Protein AF-A0A8T7FUE3-F1 (afdb_monomer_lite)

Secondary structure (DSSP, 8-state):
-------------------------HHHH--SPTT-BTTB-TTTS-HHHHHHHHHHSTTT-GGGEEEETTTT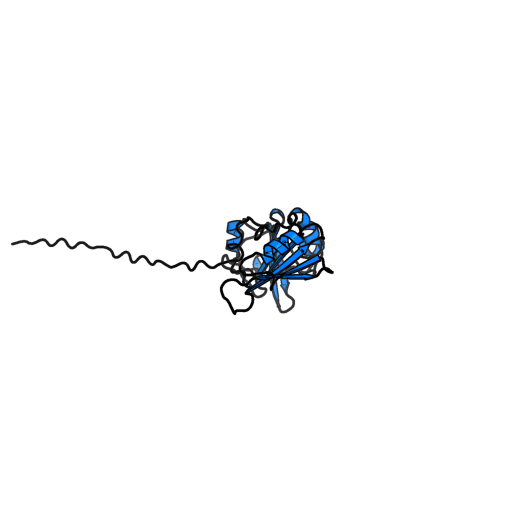EEEEEE--S-TTS--SEEEEEEE-SSSEEEEEEEE----BHHHHHHHH-S-SEEEEEE-TTSSEEEEEEEGGGTEEEEE-TT-SEE-TTPBEEEEEEE-GGGHHHHHHTTGGGTTS--HHHHHHTEEE---SEEHHHHSPPPP-

Foldseek 3Di:
DDDDDDDPPDPPPVPPPPPPPPPDFQVNLAPDAPPDGQNAAAPPAAPVRVLVSQCPRPQWHNVFWDDDVVQQKIKGAGDDDDPPDDGQWIKMWHDPNGGTFKIKIFGQRVDFPLNCCVRPNAAQKKFWAADDVGAIWIKGHHLQRQKMWIADRNDFWHDRRGGTGMIMGGDSVCSQVCLQCCVRPVSPDGNVQRVVRMDGDPDTTGCCVRRNHDDD

pLDDT: mean 86.34, std 14.49, range [41.06, 98.5]

Sequence (216 aa):
MNKYILFLLIPLASACLTTATTRVSVLTISECELPCWNDITPGVTPPEEAKQILENTEGIGAANVESFYQLVEIHFSLFLEMPGLNPKIRGDIFSDGTKVTELWLVGNLNVTFDDIIQRIGEPEFVISMPFIGGGNTFVSVYPSKGVSFRISPELKIIAADTEISTLTLFAPTDYDRHLEGGTFTLGKLDASGTQKIMYPWEGYGNIEELYPPRLP

Structure (mmCIF, N/CA/C/O backbone):
data_AF-A0A8T7FUE3-F1
#
_entry.id   AF-A0A8T7FUE3-F1
#
loop_
_atom_site.group_PDB
_atom_site.id
_atom_site.type_symbol
_atom_site.label_atom_id
_atom_site.label_alt_id
_atom_site.label_comp_id
_atom_site.label_asym_id
_atom_site.label_entity_id
_atom_site.label_seq_id
_atom_site.pdbx_PDB_ins_code
_atom_site.Cartn_x
_atom_site.Cartn_y
_atom_site.Cartn_z
_atom_site.occupancy
_atom_site.B_iso_or_equiv
_atom_site.auth_seq_id
_atom_site.auth_comp_id
_atom_site.auth_asym_id
_atom_site.auth_atom_id
_atom_site.pdbx_PDB_model_num
ATOM 1 N N . MET A 1 1 ? 37.355 -68.911 22.701 1.00 47.09 1 MET A N 1
ATOM 2 C CA . MET A 1 1 ? 37.710 -67.693 21.941 1.00 47.09 1 MET A CA 1
ATOM 3 C C . MET A 1 1 ? 36.574 -67.366 20.989 1.00 47.09 1 MET A C 1
ATOM 5 O O . MET A 1 1 ? 36.275 -68.204 20.156 1.00 47.09 1 MET A O 1
ATOM 9 N N . ASN A 1 2 ? 35.920 -66.220 21.202 1.00 41.06 2 ASN A N 1
ATOM 10 C CA . ASN A 1 2 ? 35.413 -65.254 20.207 1.00 41.06 2 ASN A CA 1
ATOM 11 C C . ASN A 1 2 ? 34.179 -64.528 20.751 1.00 41.06 2 ASN A C 1
ATOM 13 O O . ASN A 1 2 ? 33.053 -65.006 20.673 1.00 41.06 2 ASN A O 1
ATOM 17 N N . LYS A 1 3 ? 34.448 -63.360 21.343 1.00 52.59 3 LYS A N 1
ATOM 18 C CA . LYS A 1 3 ? 33.471 -62.340 21.722 1.00 52.59 3 LYS A CA 1
ATOM 19 C C . LYS A 1 3 ? 33.282 -61.432 20.504 1.00 52.59 3 LYS A C 1
ATOM 21 O O . LYS A 1 3 ? 34.203 -60.690 20.179 1.00 52.59 3 LYS A O 1
ATOM 26 N N . TYR A 1 4 ? 32.130 -61.478 19.842 1.00 57.88 4 TYR A N 1
ATOM 27 C CA . TYR A 1 4 ? 31.763 -60.457 18.859 1.00 57.88 4 TYR A CA 1
ATOM 28 C C . TYR A 1 4 ? 30.925 -59.392 19.567 1.00 57.88 4 TYR A C 1
ATOM 30 O O . TYR A 1 4 ? 29.765 -59.608 19.902 1.00 57.88 4 TYR A O 1
ATOM 38 N N . ILE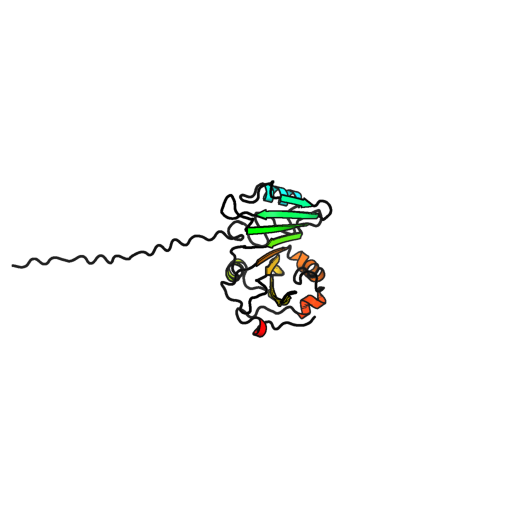 A 1 5 ? 31.574 -58.266 19.867 1.00 63.50 5 ILE A N 1
ATOM 39 C CA . ILE A 1 5 ? 30.951 -57.043 20.377 1.00 63.50 5 ILE A CA 1
ATOM 40 C C . ILE A 1 5 ? 30.295 -56.355 19.177 1.00 63.50 5 ILE A C 1
ATOM 42 O O . ILE A 1 5 ? 30.982 -55.862 18.285 1.00 63.50 5 ILE A O 1
ATOM 46 N N . LEU A 1 6 ? 28.964 -56.371 19.142 1.00 64.12 6 LEU A N 1
ATOM 47 C CA . LEU A 1 6 ? 28.155 -55.661 18.160 1.00 64.12 6 LEU A CA 1
ATOM 48 C C . LEU A 1 6 ? 28.150 -54.168 18.540 1.00 64.12 6 LEU A C 1
ATOM 50 O O . LEU A 1 6 ? 27.449 -53.760 19.464 1.00 64.12 6 LEU A O 1
ATOM 54 N N . PHE A 1 7 ? 28.982 -53.360 17.880 1.00 57.16 7 PHE A N 1
ATOM 55 C CA . PHE A 1 7 ? 28.971 -51.903 18.028 1.00 57.16 7 PHE A CA 1
ATOM 56 C C . PHE A 1 7 ? 27.721 -51.334 17.338 1.00 57.16 7 PHE A C 1
ATOM 58 O O . PHE A 1 7 ? 27.643 -51.278 16.113 1.00 57.16 7 PHE A O 1
ATOM 65 N N . LEU A 1 8 ? 26.738 -50.925 18.141 1.00 60.31 8 LEU A N 1
ATOM 66 C CA . LEU A 1 8 ? 25.594 -50.119 17.715 1.00 60.31 8 LEU A CA 1
ATOM 67 C C . LEU A 1 8 ? 26.097 -48.715 17.337 1.00 60.31 8 LEU A C 1
ATOM 69 O O . LEU A 1 8 ? 26.325 -47.867 18.198 1.00 60.31 8 LEU A O 1
ATOM 73 N N . LEU A 1 9 ? 26.299 -48.480 16.041 1.00 59.81 9 LEU A N 1
ATOM 74 C CA . LEU A 1 9 ? 26.452 -47.142 15.471 1.00 59.81 9 LEU A CA 1
ATOM 75 C C . LEU A 1 9 ? 25.088 -46.449 15.534 1.00 59.81 9 LEU A C 1
ATOM 77 O O . LEU A 1 9 ? 24.256 -46.627 14.651 1.00 59.81 9 LEU A O 1
ATOM 81 N N . ILE A 1 10 ? 24.844 -45.695 16.605 1.00 65.81 10 ILE A N 1
ATOM 82 C CA . ILE A 1 10 ? 23.753 -44.721 16.658 1.00 65.81 10 ILE A CA 1
ATOM 83 C C . ILE A 1 10 ? 24.243 -43.511 15.853 1.00 65.81 10 ILE A C 1
ATOM 85 O O . ILE A 1 10 ? 25.166 -42.833 16.315 1.00 65.81 10 ILE A O 1
ATOM 89 N N . PRO A 1 11 ? 23.700 -43.222 14.655 1.00 64.62 11 PRO A N 1
ATOM 90 C CA . PRO A 1 11 ? 23.970 -41.948 14.022 1.00 64.62 11 PRO A CA 1
ATOM 91 C C . PRO A 1 11 ? 23.345 -40.882 14.922 1.00 64.62 11 PRO A C 1
ATOM 93 O O . PRO A 1 11 ? 22.124 -40.798 15.049 1.00 64.62 11 PRO A O 1
ATOM 96 N N . LEU A 1 12 ? 24.191 -40.087 15.580 1.00 61.47 12 LEU A N 1
ATOM 97 C CA . LEU A 1 12 ? 23.801 -38.791 16.119 1.00 61.47 12 LEU A CA 1
ATOM 98 C C . LEU A 1 12 ? 23.382 -37.934 14.922 1.00 61.47 12 LEU A C 1
ATOM 100 O O . LEU A 1 12 ? 24.180 -37.183 14.364 1.00 61.47 12 LEU A O 1
ATOM 104 N N . ALA A 1 13 ? 22.129 -38.091 14.494 1.00 60.69 13 ALA A N 1
ATOM 105 C CA . ALA A 1 13 ? 21.426 -37.086 13.729 1.00 60.69 13 ALA A CA 1
ATOM 106 C C . ALA A 1 13 ? 21.348 -35.868 14.648 1.00 60.69 13 ALA A C 1
ATOM 108 O O . ALA A 1 13 ? 20.443 -35.732 15.469 1.00 60.69 13 ALA A O 1
ATOM 109 N N . SER A 1 14 ? 22.392 -35.043 14.575 1.00 61.41 14 SER A N 1
ATOM 110 C CA . SER A 1 14 ? 22.421 -33.700 15.115 1.00 61.41 14 SER A CA 1
ATOM 111 C C . SER A 1 14 ? 21.306 -32.950 14.405 1.00 61.41 14 SER A C 1
ATOM 113 O O . SER A 1 14 ? 21.504 -32.388 13.331 1.00 61.41 14 SER A O 1
ATOM 115 N N . ALA A 1 15 ? 20.100 -33.035 14.962 1.00 59.84 15 ALA A N 1
ATOM 116 C CA . ALA A 1 15 ? 19.004 -32.172 14.602 1.00 59.84 15 ALA A CA 1
ATOM 117 C C . ALA A 1 15 ? 19.481 -30.758 14.926 1.00 59.84 15 ALA A C 1
ATOM 119 O O . ALA A 1 15 ? 19.430 -30.315 16.073 1.00 59.84 15 ALA A O 1
ATOM 120 N N . CYS A 1 16 ? 19.999 -30.063 13.914 1.00 60.94 16 CYS A N 1
ATOM 121 C CA . CYS A 1 16 ? 19.931 -28.618 13.880 1.00 60.94 16 CYS A CA 1
ATOM 122 C C . CYS A 1 16 ? 18.442 -28.283 13.952 1.00 60.94 16 CYS A C 1
ATOM 124 O O . CYS A 1 16 ? 17.779 -28.142 12.928 1.00 60.94 16 CYS A O 1
ATOM 126 N N . LEU A 1 17 ? 17.901 -28.185 15.167 1.00 56.94 17 LEU A N 1
ATOM 127 C CA . LEU A 1 17 ? 16.775 -27.307 15.401 1.00 56.94 17 LEU A CA 1
ATOM 128 C C . LEU A 1 17 ? 17.330 -25.907 15.169 1.00 56.94 17 LEU A C 1
ATOM 130 O O . LEU A 1 17 ? 17.782 -25.234 16.090 1.00 56.94 17 LEU A O 1
ATOM 134 N N . THR A 1 18 ? 17.353 -25.485 13.907 1.00 57.59 18 THR A N 1
ATOM 135 C CA . THR A 1 18 ? 17.231 -24.072 13.596 1.00 57.59 18 THR A CA 1
ATOM 136 C C . THR A 1 18 ? 15.920 -23.658 14.233 1.00 57.59 18 THR A C 1
ATOM 138 O O . THR A 1 18 ? 14.849 -23.903 13.683 1.00 57.59 18 THR A O 1
ATOM 141 N N . THR A 1 19 ? 15.998 -23.116 15.446 1.00 54.84 19 THR A N 1
ATOM 142 C CA . THR A 1 19 ? 14.955 -22.266 15.997 1.00 54.84 19 THR A CA 1
ATOM 143 C C . THR A 1 19 ? 14.786 -21.148 14.990 1.00 54.84 19 THR A C 1
ATOM 145 O O . THR A 1 19 ? 15.543 -20.179 14.991 1.00 54.84 19 THR A O 1
ATOM 148 N N . ALA A 1 20 ? 13.862 -21.350 14.053 1.00 56.78 20 ALA A N 1
ATOM 149 C CA . ALA A 1 20 ? 13.357 -20.298 13.209 1.00 56.78 20 ALA A CA 1
ATOM 150 C C . ALA A 1 20 ? 12.713 -19.313 14.177 1.00 56.78 20 ALA A C 1
ATOM 152 O O . ALA A 1 20 ? 11.610 -19.545 14.673 1.00 56.78 20 ALA A O 1
ATOM 153 N N . THR A 1 21 ? 13.457 -18.270 14.541 1.00 57.00 21 THR A N 1
ATOM 154 C CA . THR A 1 21 ? 12.893 -17.123 15.236 1.00 57.00 21 THR A CA 1
ATOM 155 C C . THR A 1 21 ? 11.786 -16.628 14.325 1.00 57.00 21 THR A C 1
ATOM 157 O O . THR A 1 21 ? 12.065 -16.109 13.244 1.00 57.00 21 THR A O 1
ATOM 160 N N . THR A 1 22 ? 10.541 -16.921 14.697 1.00 63.25 22 THR A N 1
ATOM 161 C CA . THR A 1 22 ? 9.379 -16.551 13.899 1.00 63.25 22 THR A CA 1
ATOM 162 C C . THR A 1 22 ? 9.332 -15.038 13.943 1.00 63.25 22 THR A C 1
ATOM 164 O O . THR A 1 22 ? 9.037 -14.447 14.975 1.00 63.25 22 THR A O 1
ATOM 167 N N . ARG A 1 23 ? 9.773 -14.419 12.852 1.00 68.88 23 ARG A N 1
ATOM 168 C CA . ARG A 1 23 ? 9.775 -12.975 12.691 1.00 68.88 23 ARG A CA 1
ATOM 169 C C . ARG A 1 23 ? 8.319 -12.525 12.684 1.00 68.88 23 ARG A C 1
ATOM 171 O O . ARG A 1 23 ? 7.586 -12.862 11.759 1.00 68.88 23 ARG A O 1
ATOM 178 N N . VAL A 1 24 ? 7.897 -11.801 13.718 1.00 80.19 24 VAL A N 1
ATOM 179 C CA . VAL A 1 24 ? 6.562 -11.200 13.743 1.00 80.19 24 VAL A CA 1
ATOM 180 C C . VAL A 1 24 ? 6.521 -10.108 12.673 1.00 80.19 24 VAL A C 1
ATOM 182 O O . VAL A 1 24 ? 7.330 -9.177 12.684 1.00 80.19 24 VAL A O 1
ATOM 185 N N . SER A 1 25 ? 5.605 -10.261 11.723 1.00 87.50 25 SER A N 1
ATOM 186 C CA . SER A 1 25 ? 5.349 -9.324 10.629 1.00 87.50 25 SER A CA 1
ATOM 187 C C . SER A 1 25 ? 3.966 -8.700 10.758 1.00 87.50 25 SER A C 1
ATOM 189 O O . SER A 1 25 ? 3.072 -9.255 11.406 1.00 87.50 25 SER A O 1
ATOM 191 N N . VAL A 1 26 ? 3.757 -7.576 10.073 1.00 89.06 26 VAL A N 1
ATOM 192 C CA . VAL A 1 26 ? 2.443 -6.919 10.034 1.00 89.06 26 VAL A CA 1
ATOM 193 C C . VAL A 1 26 ? 1.351 -7.807 9.413 1.00 89.06 26 VAL A C 1
ATOM 195 O O . VAL A 1 26 ? 0.180 -7.659 9.753 1.00 89.06 26 VAL A O 1
ATOM 198 N N . LEU A 1 27 ? 1.731 -8.770 8.561 1.00 89.19 27 LEU A N 1
ATOM 199 C CA . LEU A 1 27 ? 0.815 -9.746 7.961 1.00 89.19 27 LEU A CA 1
ATOM 200 C C . LEU A 1 27 ? 0.465 -10.900 8.903 1.00 89.19 27 LEU A C 1
ATOM 202 O O . LEU A 1 27 ? -0.621 -11.460 8.793 1.00 89.19 27 LEU A O 1
ATOM 206 N N . THR A 1 28 ? 1.380 -11.300 9.787 1.00 86.75 28 THR A N 1
ATOM 207 C CA . THR A 1 28 ? 1.150 -12.418 10.722 1.00 86.75 28 THR A CA 1
ATOM 208 C C . THR A 1 28 ? 0.356 -12.010 11.956 1.00 86.75 28 THR A C 1
ATOM 210 O O . THR A 1 28 ? -0.182 -12.877 12.630 1.00 86.75 28 THR A O 1
ATOM 213 N N . ILE A 1 29 ? 0.296 -10.711 12.261 1.00 85.12 29 ILE A N 1
ATOM 214 C CA . ILE A 1 29 ? -0.505 -10.179 13.376 1.00 85.12 29 ILE A CA 1
ATOM 215 C C . ILE A 1 29 ? -1.990 -10.144 13.019 1.00 85.12 29 ILE A C 1
ATOM 217 O O . ILE A 1 29 ? -2.832 -10.330 13.886 1.00 85.12 29 ILE A O 1
ATOM 221 N N . SER A 1 30 ? -2.298 -9.929 11.740 1.00 87.50 30 SER A N 1
ATOM 222 C CA . SER A 1 30 ? -3.670 -9.908 11.255 1.00 87.50 30 SER A CA 1
ATOM 223 C C . SER A 1 30 ? -4.154 -11.311 10.903 1.00 87.50 30 SER A C 1
ATOM 225 O O . SER A 1 30 ? -3.599 -11.967 10.015 1.00 87.50 30 SER A O 1
ATOM 227 N N . GLU A 1 31 ? -5.242 -11.730 11.548 1.00 87.69 31 GLU A N 1
ATOM 228 C CA . GLU A 1 31 ? -5.903 -13.014 11.288 1.00 87.69 31 GLU A CA 1
ATOM 229 C C . GLU A 1 31 ? -6.768 -13.008 10.014 1.00 87.69 31 GLU A C 1
ATOM 231 O O . GLU A 1 31 ? -7.106 -14.074 9.502 1.00 87.69 31 GLU A O 1
ATOM 236 N N . CYS A 1 32 ? -7.101 -11.837 9.459 1.00 92.19 32 CYS A N 1
ATOM 237 C CA . CYS A 1 32 ? -7.920 -11.736 8.251 1.00 92.19 32 CYS A CA 1
ATOM 238 C C . CYS A 1 32 ? -7.106 -11.711 6.939 1.00 92.19 32 CYS A C 1
ATOM 240 O O . CYS A 1 32 ? -5.886 -11.498 6.910 1.00 92.19 32 CYS A O 1
ATOM 242 N N . GLU A 1 33 ? -7.791 -11.977 5.823 1.00 94.94 33 GLU A N 1
ATOM 243 C CA . GLU A 1 33 ? -7.219 -11.946 4.474 1.00 94.94 33 GLU A CA 1
ATOM 244 C C . GLU A 1 33 ? -7.198 -10.520 3.910 1.00 94.94 33 GLU A C 1
ATOM 246 O O . GLU A 1 33 ? -8.152 -9.761 4.075 1.00 94.94 33 GLU A O 1
ATOM 251 N N . LEU A 1 34 ? -6.120 -10.154 3.207 1.00 96.44 34 LEU A N 1
ATOM 252 C CA . LEU A 1 34 ? -6.020 -8.838 2.571 1.00 96.44 34 LEU A CA 1
ATOM 253 C C . LEU A 1 34 ? -7.199 -8.614 1.596 1.00 96.44 34 LEU A C 1
ATOM 255 O O . LEU A 1 34 ? -7.581 -9.554 0.896 1.00 96.44 34 LEU A O 1
ATOM 259 N N . PRO A 1 35 ? -7.770 -7.394 1.526 1.00 97.25 35 PRO A N 1
ATOM 260 C CA . PRO A 1 35 ? -7.262 -6.133 2.076 1.00 97.25 35 PRO A CA 1
ATOM 261 C C . PRO A 1 35 ? -7.714 -5.833 3.517 1.00 97.25 35 PRO A C 1
ATOM 263 O O . PRO A 1 35 ? -7.611 -4.690 3.955 1.00 97.25 35 PRO A O 1
ATOM 266 N N . CYS A 1 36 ? -8.218 -6.820 4.262 1.00 97.31 36 CYS A N 1
ATOM 267 C CA . CYS A 1 36 ? -8.464 -6.658 5.690 1.00 97.31 36 CYS A CA 1
ATOM 268 C C . CYS A 1 36 ? -7.149 -6.690 6.483 1.00 97.31 36 CYS A C 1
ATOM 270 O O . CYS A 1 36 ? -6.253 -7.492 6.198 1.00 97.31 36 CYS A O 1
ATOM 272 N N . TRP A 1 37 ? -7.052 -5.839 7.505 1.00 95.94 37 TRP A N 1
ATOM 273 C CA . TRP A 1 37 ? -5.985 -5.888 8.498 1.00 95.94 37 TRP A CA 1
ATOM 274 C C . TRP A 1 37 ? -6.532 -5.658 9.905 1.00 95.94 37 TRP A C 1
ATOM 276 O O . TRP A 1 37 ? -7.112 -4.607 10.166 1.00 95.94 37 TRP A O 1
ATOM 286 N N . ASN A 1 38 ? -6.342 -6.630 10.805 1.00 93.81 38 ASN A N 1
ATOM 287 C CA . ASN A 1 38 ? -6.886 -6.615 12.170 1.00 93.81 38 ASN A CA 1
ATOM 288 C C . ASN A 1 38 ? -8.384 -6.264 12.190 1.00 93.81 38 ASN A C 1
ATOM 290 O O . ASN A 1 38 ? -8.790 -5.353 12.893 1.00 93.81 38 ASN A O 1
ATOM 294 N N . ASP A 1 39 ? -9.196 -6.922 11.360 1.00 96.62 39 ASP A N 1
ATOM 295 C CA . ASP A 1 39 ? -10.642 -6.666 11.210 1.00 96.62 39 ASP A CA 1
ATOM 296 C C . ASP A 1 39 ? -11.026 -5.287 10.629 1.00 96.62 39 ASP A C 1
ATOM 298 O O . ASP A 1 39 ? -12.206 -4.965 10.477 1.00 96.62 39 ASP A O 1
ATOM 302 N N . ILE A 1 40 ? -10.048 -4.487 10.195 1.00 97.19 40 ILE A N 1
ATOM 303 C CA . ILE A 1 40 ? -10.278 -3.245 9.454 1.00 97.19 40 ILE A CA 1
ATOM 304 C C . ILE A 1 40 ? -10.250 -3.559 7.961 1.00 97.19 40 ILE A C 1
ATOM 306 O O . ILE A 1 40 ? -9.199 -3.836 7.388 1.00 97.19 40 ILE A O 1
ATOM 310 N N . THR A 1 41 ? -11.415 -3.495 7.320 1.00 98.25 41 THR A N 1
ATOM 311 C CA . THR A 1 41 ? -11.581 -3.721 5.882 1.00 98.25 41 THR A CA 1
ATOM 312 C C . THR A 1 41 ? -11.969 -2.414 5.188 1.00 98.25 41 THR A C 1
ATOM 314 O O . THR A 1 41 ? -13.090 -1.922 5.387 1.00 98.25 41 THR A O 1
ATOM 317 N N . PRO A 1 42 ? -11.091 -1.843 4.342 1.00 98.25 42 PRO A N 1
ATOM 318 C CA . PRO A 1 42 ? -11.438 -0.695 3.516 1.00 98.25 42 PRO A CA 1
ATOM 319 C C . PRO A 1 42 ? -12.688 -0.954 2.665 1.00 98.25 42 PRO A C 1
ATOM 321 O O . PRO A 1 42 ? -12.859 -2.014 2.066 1.00 98.25 42 PRO A O 1
ATOM 324 N N . GLY A 1 43 ? -13.583 0.027 2.619 1.00 97.50 43 GLY A N 1
ATOM 325 C CA . GLY A 1 43 ? -14.881 -0.053 1.956 1.00 97.50 43 GLY A CA 1
ATOM 326 C C . GLY A 1 43 ? -15.992 -0.679 2.803 1.00 97.50 43 GLY A C 1
ATOM 327 O O . GLY A 1 43 ? -17.137 -0.671 2.347 1.00 97.50 43 GLY A O 1
ATOM 328 N N . VAL A 1 44 ? -15.685 -1.174 4.009 1.00 97.94 44 VAL A N 1
ATOM 329 C CA . VAL A 1 44 ? -16.645 -1.851 4.898 1.00 97.94 44 VAL A CA 1
ATOM 330 C C . VAL A 1 44 ? -16.634 -1.262 6.308 1.00 97.94 44 VAL A C 1
ATOM 332 O O . VAL A 1 44 ? -17.688 -0.858 6.792 1.00 97.94 44 VAL A O 1
ATOM 335 N N . THR A 1 45 ? -15.474 -1.194 6.963 1.00 98.12 45 THR A N 1
ATOM 336 C CA . THR A 1 45 ? -15.382 -0.837 8.388 1.00 98.12 45 THR A CA 1
ATOM 337 C C . THR A 1 45 ? -15.671 0.654 8.612 1.00 98.12 45 THR A C 1
ATOM 339 O O . THR A 1 45 ? -15.005 1.492 7.999 1.00 98.12 45 THR A O 1
ATOM 342 N N . PRO A 1 46 ? -16.620 1.032 9.486 1.00 96.69 46 PRO A N 1
ATOM 343 C CA . PRO A 1 46 ? -16.833 2.419 9.896 1.00 96.69 46 PRO A CA 1
ATOM 344 C C . PRO A 1 46 ? -15.610 3.022 10.613 1.00 96.69 46 PRO A C 1
ATOM 346 O O . PRO A 1 46 ? -14.912 2.303 11.328 1.00 96.69 46 PRO A O 1
ATOM 349 N N . PRO A 1 47 ? -15.363 4.342 10.524 1.00 94.44 47 PRO A N 1
ATOM 350 C CA . PRO A 1 47 ? -14.178 4.961 11.132 1.00 94.44 47 PRO A CA 1
ATOM 351 C C . PRO A 1 47 ? -14.122 4.817 12.659 1.00 94.44 47 PRO A C 1
ATOM 353 O O . PRO A 1 47 ? -13.061 4.559 13.221 1.00 94.44 47 PRO A O 1
ATOM 356 N N . GLU A 1 48 ? -15.270 4.932 13.333 1.00 94.25 48 GLU A N 1
ATOM 357 C CA . GLU A 1 48 ? -15.360 4.769 14.791 1.00 94.25 48 GLU A CA 1
ATOM 358 C C . GLU A 1 48 ? -15.084 3.326 15.235 1.00 94.25 48 GLU A C 1
ATOM 360 O O . GLU A 1 48 ? -14.471 3.102 16.276 1.00 94.25 48 GLU A O 1
ATOM 365 N N . GLU A 1 49 ? -15.493 2.341 14.432 1.00 96.94 49 GLU A N 1
ATOM 366 C CA . GLU A 1 49 ? -15.186 0.930 14.680 1.00 96.94 49 GLU A CA 1
ATOM 367 C C . GLU A 1 49 ? -13.695 0.657 14.458 1.00 96.94 49 GLU A C 1
ATOM 369 O O . GLU A 1 49 ? -13.045 0.074 15.321 1.00 96.94 49 GLU A O 1
ATOM 374 N N . ALA A 1 50 ? -13.120 1.167 13.363 1.00 95.81 50 ALA A N 1
ATOM 375 C CA . ALA A 1 50 ? -11.687 1.067 13.091 1.00 95.81 50 ALA A CA 1
ATOM 376 C C . ALA A 1 50 ? -10.849 1.670 14.229 1.00 95.81 50 ALA A C 1
ATOM 378 O O . ALA A 1 50 ? -9.875 1.068 14.675 1.00 95.81 50 ALA A O 1
ATOM 379 N N . LYS A 1 51 ? -11.259 2.827 14.759 1.00 93.88 51 LYS A N 1
ATOM 380 C CA . LYS A 1 51 ? -10.625 3.432 15.932 1.00 93.88 51 LYS A CA 1
ATOM 381 C C . LYS A 1 51 ? -10.681 2.512 17.152 1.00 93.88 51 LYS A C 1
ATOM 383 O O . LYS A 1 51 ? -9.647 2.276 17.767 1.00 93.88 51 LYS A O 1
ATOM 388 N N . GLN A 1 52 ? -11.853 1.970 17.484 1.00 95.00 52 GLN A N 1
ATOM 389 C CA . GLN A 1 52 ? -12.007 1.053 18.620 1.00 95.00 52 GLN A CA 1
ATOM 390 C C . GLN A 1 52 ? -11.148 -0.204 18.463 1.00 95.00 52 GLN A C 1
ATOM 392 O O . GLN A 1 52 ? -10.546 -0.662 19.432 1.00 95.00 52 GLN A O 1
ATOM 397 N N . ILE A 1 53 ? -11.057 -0.749 17.251 1.00 94.62 53 ILE A N 1
ATOM 398 C CA . ILE A 1 53 ? -10.170 -1.870 16.940 1.00 94.62 53 ILE A CA 1
ATOM 399 C C . ILE A 1 53 ? -8.714 -1.496 17.254 1.00 94.62 53 ILE A C 1
ATOM 401 O O . ILE A 1 53 ? -8.049 -2.211 18.004 1.00 94.62 53 ILE A O 1
ATOM 405 N N . LEU A 1 54 ? -8.224 -0.356 16.752 1.00 92.56 54 LEU A N 1
ATOM 406 C CA . LEU A 1 54 ? -6.847 0.098 16.991 1.00 92.56 54 LEU A CA 1
ATOM 407 C C . LEU A 1 54 ? -6.557 0.334 18.480 1.00 92.56 54 LEU A C 1
ATOM 409 O O . LEU A 1 54 ? -5.518 -0.090 18.984 1.00 92.56 54 LEU A O 1
ATOM 413 N N . GLU A 1 55 ? -7.478 0.974 19.202 1.00 91.50 55 GLU A N 1
ATOM 414 C CA . GLU A 1 55 ? -7.342 1.248 20.638 1.00 91.50 55 GLU A CA 1
ATOM 415 C C . GLU A 1 55 ? -7.247 -0.037 21.479 1.00 91.50 55 GLU A C 1
ATOM 417 O O . GLU A 1 55 ? -6.594 -0.032 22.525 1.00 91.50 55 GLU A O 1
ATOM 422 N N . ASN A 1 56 ? -7.857 -1.128 21.005 1.00 90.81 56 ASN A N 1
ATOM 423 C CA . ASN A 1 56 ? -7.858 -2.442 21.650 1.00 90.81 56 ASN A CA 1
ATOM 424 C C . ASN A 1 56 ? -6.797 -3.411 21.095 1.00 90.81 56 ASN A C 1
ATOM 426 O O . ASN A 1 56 ? -6.632 -4.505 21.635 1.00 90.81 56 ASN A O 1
ATOM 430 N N . THR A 1 57 ? -6.070 -3.030 20.042 1.00 88.19 57 THR A N 1
ATOM 431 C CA . THR A 1 57 ? -5.029 -3.867 19.433 1.00 88.19 57 THR A CA 1
ATOM 432 C C . THR A 1 57 ? -3.768 -3.869 20.299 1.00 88.19 57 THR A C 1
ATOM 434 O O . THR A 1 57 ? -3.222 -2.811 20.640 1.00 88.19 57 THR A O 1
ATOM 437 N N . GLU A 1 58 ? -3.269 -5.062 20.635 1.00 85.75 58 GLU A N 1
ATOM 438 C CA . GLU A 1 58 ? -2.014 -5.225 21.373 1.00 85.75 58 GLU A CA 1
ATOM 439 C C . GLU A 1 58 ? -0.847 -4.563 20.617 1.00 85.75 58 GLU A C 1
ATOM 441 O O . GLU A 1 58 ? -0.671 -4.741 19.415 1.00 85.75 58 GLU A O 1
ATOM 446 N N . GLY A 1 59 ? -0.045 -3.760 21.322 1.00 83.25 59 GLY A N 1
ATOM 447 C CA . GLY A 1 59 ? 1.081 -3.029 20.731 1.00 83.25 59 GLY A CA 1
ATOM 448 C C . GLY A 1 59 ? 0.728 -1.687 20.075 1.00 83.25 59 GLY A C 1
ATOM 449 O O . GLY A 1 59 ? 1.651 -0.954 19.726 1.00 83.25 59 GLY A O 1
ATOM 450 N N . ILE A 1 60 ? -0.556 -1.327 19.944 1.00 83.44 60 ILE A N 1
ATOM 451 C CA . ILE A 1 60 ? -1.001 0.037 19.596 1.00 83.44 60 ILE A CA 1
ATOM 452 C C . ILE A 1 60 ? -1.496 0.712 20.871 1.00 83.44 60 ILE A C 1
ATOM 454 O O . ILE A 1 60 ? -0.768 1.494 21.471 1.00 83.44 60 ILE A O 1
ATOM 458 N N . GLY A 1 61 ? -2.688 0.350 21.350 1.00 79.56 61 GLY A N 1
ATOM 459 C CA . GLY A 1 61 ? -3.310 0.965 22.521 1.00 79.56 61 GLY A CA 1
ATOM 460 C C . GLY A 1 61 ? -3.758 2.417 22.297 1.00 79.56 61 GLY A C 1
ATOM 461 O O . GLY A 1 61 ? -3.209 3.154 21.479 1.00 79.56 61 GLY A O 1
ATOM 462 N N . ALA A 1 62 ? -4.742 2.866 23.079 1.00 79.19 62 ALA A N 1
ATOM 463 C CA . ALA A 1 62 ? -5.384 4.172 22.881 1.00 79.19 62 ALA A CA 1
ATOM 464 C C . ALA A 1 62 ? -4.450 5.394 22.949 1.00 79.19 62 ALA A C 1
ATOM 466 O O . ALA A 1 62 ? -4.699 6.396 22.289 1.00 79.19 62 ALA A O 1
ATOM 467 N N . ALA A 1 63 ? -3.353 5.322 23.711 1.00 77.44 63 ALA A N 1
ATOM 468 C CA . ALA A 1 63 ? -2.386 6.421 23.811 1.00 77.44 63 ALA A CA 1
ATOM 469 C C . ALA A 1 63 ? -1.612 6.681 22.505 1.00 77.44 63 ALA A C 1
ATOM 471 O O . ALA A 1 63 ? -0.979 7.724 22.376 1.00 77.44 63 ALA A O 1
ATOM 472 N N . ASN A 1 64 ? -1.651 5.735 21.564 1.00 81.88 64 ASN A N 1
ATOM 473 C CA . ASN A 1 64 ? -0.945 5.801 20.290 1.00 81.88 64 ASN A CA 1
ATOM 474 C C . ASN A 1 64 ? -1.897 5.981 19.101 1.00 81.88 64 ASN A C 1
ATOM 476 O O . ASN A 1 64 ? -1.476 5.748 17.970 1.00 81.88 64 ASN A O 1
ATOM 480 N N . VAL A 1 65 ? -3.157 6.357 19.350 1.00 83.81 65 VAL A N 1
ATOM 481 C CA . VAL A 1 65 ? -4.170 6.630 18.324 1.00 83.81 65 VAL A CA 1
ATOM 482 C C . VAL A 1 65 ? -4.568 8.102 18.402 1.00 83.81 65 VAL A C 1
ATOM 484 O O . VAL A 1 65 ? -5.090 8.569 19.413 1.00 83.81 65 VAL A O 1
ATOM 487 N N . GLU A 1 66 ? -4.350 8.837 17.316 1.00 84.69 66 GLU A N 1
ATOM 488 C CA . GLU A 1 66 ? -4.690 10.252 17.195 1.00 84.69 66 GLU A CA 1
ATOM 489 C C . GLU A 1 66 ? -5.714 10.445 16.071 1.00 84.69 66 GLU A C 1
ATOM 491 O O . GLU A 1 66 ? -5.498 10.045 14.930 1.00 84.69 66 GLU A O 1
ATOM 496 N N . SER A 1 67 ? -6.856 11.062 16.384 1.00 80.25 67 SER A N 1
ATOM 497 C CA . SER A 1 67 ? -7.908 11.352 15.399 1.00 80.25 67 SER A CA 1
ATOM 498 C C . SER A 1 67 ? -7.891 12.828 15.016 1.00 80.25 67 SER A C 1
ATOM 500 O O . SER A 1 67 ? -8.002 13.699 15.883 1.00 80.25 67 SER A O 1
ATOM 502 N N . PHE A 1 68 ? -7.846 13.118 13.718 1.00 77.44 68 PHE A N 1
ATOM 503 C CA . PHE A 1 68 ? -7.892 14.480 13.196 1.00 77.44 68 PHE A CA 1
ATOM 504 C C . PHE A 1 68 ? -9.265 14.711 12.571 1.00 77.44 68 PHE A C 1
ATOM 506 O O . PHE A 1 68 ? -9.479 14.535 11.374 1.00 77.44 68 PHE A O 1
ATOM 513 N N . TYR A 1 69 ? -10.222 15.134 13.404 1.00 61.56 69 TYR A N 1
ATOM 514 C CA . TYR A 1 69 ? -11.630 15.319 13.015 1.00 61.56 69 TYR A CA 1
ATOM 515 C C . TYR A 1 69 ? -11.846 16.269 11.826 1.00 61.56 69 TYR A C 1
ATOM 517 O O . TYR A 1 69 ? -12.896 16.228 11.195 1.00 61.56 69 TYR A O 1
ATOM 525 N N . GLN A 1 70 ? -10.877 17.132 11.515 1.00 62.22 70 GLN A N 1
ATOM 526 C CA . GLN A 1 70 ? -10.959 18.044 10.371 1.00 62.22 70 GLN A CA 1
ATOM 527 C C . GLN A 1 70 ? -10.588 17.381 9.036 1.00 62.22 70 GLN A C 1
ATOM 529 O O . GLN A 1 70 ? -10.950 17.917 7.993 1.00 62.22 70 GLN A O 1
ATOM 534 N N . LEU A 1 71 ? -9.880 16.247 9.063 1.00 59.47 71 LEU A N 1
ATOM 535 C CA . LEU A 1 71 ? -9.295 15.607 7.879 1.00 59.47 71 LEU A CA 1
ATOM 536 C C . LEU A 1 71 ? -9.850 14.208 7.593 1.00 59.47 71 LEU A C 1
ATOM 538 O O . LEU A 1 71 ? -9.483 13.613 6.588 1.00 59.47 71 LEU A O 1
ATOM 542 N N . VAL A 1 72 ? -10.784 13.710 8.417 1.00 78.12 72 VAL A N 1
ATOM 543 C CA . VAL A 1 72 ? -11.396 12.379 8.228 1.00 78.12 72 VAL A CA 1
ATOM 544 C C . VAL A 1 72 ? -10.311 11.273 8.239 1.00 78.12 72 VAL A C 1
ATOM 546 O O . VAL A 1 72 ? -10.396 10.253 7.555 1.00 78.12 72 VAL A O 1
ATOM 549 N N . GLU A 1 73 ? -9.280 11.512 9.057 1.00 82.12 73 GLU A N 1
ATOM 550 C CA . GLU A 1 73 ? -8.019 10.772 9.134 1.00 82.12 73 GLU A CA 1
ATOM 551 C C . GLU A 1 73 ? -7.731 10.354 10.589 1.00 82.12 73 GLU A C 1
ATOM 553 O O . GLU A 1 73 ? -7.960 11.118 11.540 1.00 82.12 73 GLU A O 1
ATOM 558 N N . ILE A 1 74 ? -7.246 9.124 10.768 1.00 78.00 74 ILE A N 1
ATOM 559 C CA . ILE A 1 74 ? -6.828 8.549 12.051 1.00 78.00 74 ILE A CA 1
ATOM 560 C C . ILE A 1 74 ? -5.377 8.088 11.902 1.00 78.00 74 ILE A C 1
ATOM 562 O O . ILE A 1 74 ? -5.097 7.168 11.139 1.00 78.00 74 ILE A O 1
ATOM 566 N N . HIS A 1 75 ? -4.463 8.680 12.664 1.00 80.31 75 HIS A N 1
ATOM 567 C CA . HIS A 1 75 ? -3.070 8.241 12.731 1.00 80.31 75 HIS A CA 1
ATOM 568 C C . HIS A 1 75 ? -2.873 7.291 13.905 1.00 80.31 75 HIS A C 1
ATOM 570 O O . HIS A 1 75 ? -3.451 7.479 14.979 1.00 80.31 75 HIS A O 1
ATOM 576 N N . PHE A 1 76 ? -2.003 6.301 13.736 1.00 81.81 76 PHE A N 1
ATOM 577 C CA . PHE A 1 76 ? -1.595 5.432 14.826 1.00 81.81 76 PHE A CA 1
ATOM 578 C C . PHE A 1 76 ? -0.138 4.976 14.729 1.00 81.81 76 PHE A C 1
ATOM 580 O O . PHE A 1 76 ? 0.502 5.006 13.677 1.00 81.81 76 PHE A O 1
ATOM 587 N N . SER A 1 77 ? 0.406 4.541 15.863 1.00 79.38 77 SER A N 1
ATOM 588 C CA . SER A 1 77 ? 1.742 3.943 15.949 1.00 79.38 77 SER A CA 1
ATOM 589 C C . SER A 1 77 ? 1.663 2.529 16.515 1.00 79.38 77 SER A C 1
ATOM 591 O O . SER A 1 77 ? 1.076 2.317 17.573 1.00 79.38 77 SER A O 1
ATOM 593 N N . LEU A 1 78 ? 2.276 1.569 15.820 1.00 74.69 78 LEU A N 1
ATOM 594 C CA . LEU A 1 78 ? 2.318 0.157 16.197 1.00 74.69 78 LEU A CA 1
ATOM 595 C C . LEU A 1 78 ? 3.733 -0.243 16.639 1.00 74.69 78 LEU A C 1
ATOM 597 O O . LEU A 1 78 ? 4.726 -0.067 15.920 1.00 74.69 78 LEU A O 1
ATOM 601 N N . PHE A 1 79 ? 3.817 -0.829 17.830 1.00 71.12 79 PHE A N 1
ATOM 602 C CA . PHE A 1 79 ? 5.059 -1.248 18.469 1.00 71.12 79 PHE A CA 1
ATOM 603 C C . PHE A 1 79 ? 5.167 -2.773 18.471 1.00 71.12 79 PHE A C 1
ATOM 605 O O . PHE A 1 79 ? 4.662 -3.449 19.365 1.00 71.12 79 PHE A O 1
ATOM 612 N N . LEU A 1 80 ? 5.859 -3.320 17.468 1.00 60.28 80 LEU A N 1
ATOM 613 C CA . LEU A 1 80 ? 6.140 -4.754 17.395 1.00 60.28 80 LEU A CA 1
ATOM 614 C C . LEU A 1 80 ? 7.406 -5.098 18.180 1.00 60.28 80 LEU A C 1
ATOM 616 O O . LEU A 1 80 ? 8.515 -4.695 17.808 1.00 60.28 80 LEU A O 1
ATOM 620 N N . GLU A 1 81 ? 7.213 -5.870 19.250 1.00 56.47 81 GLU A N 1
ATOM 621 C CA . GLU A 1 81 ? 8.264 -6.499 20.053 1.00 56.47 81 GLU A CA 1
ATOM 622 C C . GLU A 1 81 ? 9.261 -5.515 20.691 1.00 56.47 81 GLU A C 1
ATOM 624 O O . GLU A 1 81 ? 10.414 -5.427 20.263 1.00 56.47 81 GLU A O 1
ATOM 629 N N . MET A 1 82 ? 8.817 -4.775 21.718 1.00 42.91 82 MET A N 1
ATOM 630 C CA . MET A 1 82 ? 9.516 -4.543 23.004 1.00 42.91 82 MET A CA 1
ATOM 631 C C . MET A 1 82 ? 9.050 -3.236 23.681 1.00 42.91 82 MET A C 1
ATOM 633 O O . MET A 1 82 ? 8.992 -2.193 23.026 1.00 42.91 82 MET A O 1
ATOM 637 N N . PRO A 1 83 ? 8.812 -3.232 25.009 1.00 42.97 83 PRO A N 1
ATOM 638 C CA . PRO A 1 83 ? 8.654 -1.996 25.770 1.00 42.97 83 PRO A CA 1
ATOM 639 C C . PRO A 1 83 ? 9.934 -1.145 25.676 1.00 42.97 83 PRO A C 1
ATOM 641 O O . PRO A 1 83 ? 11.002 -1.599 26.083 1.00 42.97 83 PRO A O 1
ATOM 644 N N . GLY A 1 84 ? 9.837 0.089 25.166 1.00 42.34 84 GLY A N 1
ATOM 645 C CA . GLY A 1 84 ? 10.916 1.089 25.246 1.00 42.34 84 GLY A CA 1
ATOM 646 C C . GLY A 1 84 ? 11.712 1.389 23.966 1.00 42.34 84 GLY A C 1
ATOM 647 O O . GLY A 1 84 ? 12.713 2.097 24.056 1.00 42.34 84 GLY A O 1
ATOM 648 N N . LEU A 1 85 ? 11.295 0.907 22.790 1.00 44.59 85 LEU A N 1
ATOM 649 C CA . LEU A 1 85 ? 11.861 1.325 21.495 1.00 44.59 85 LEU A CA 1
ATOM 650 C C . LEU A 1 85 ? 10.859 2.152 20.674 1.00 44.59 85 LEU A C 1
ATOM 652 O O . LEU A 1 85 ? 9.651 2.021 20.848 1.00 44.59 85 LEU A O 1
ATOM 656 N N . ASN A 1 86 ? 11.383 3.000 19.778 1.00 53.28 86 ASN A N 1
ATOM 657 C CA . ASN A 1 86 ? 10.610 3.783 18.803 1.00 53.28 86 ASN A CA 1
ATOM 658 C C . ASN A 1 86 ? 9.621 2.893 18.024 1.00 53.28 86 ASN A C 1
ATOM 660 O O . ASN A 1 86 ? 9.966 1.739 17.740 1.00 53.28 86 ASN A O 1
ATOM 664 N N . PRO A 1 87 ? 8.438 3.409 17.629 1.00 56.88 87 PRO A N 1
ATOM 665 C CA . PRO A 1 87 ? 7.496 2.625 16.841 1.00 56.88 87 PRO A CA 1
ATOM 666 C C . PRO A 1 87 ? 8.177 2.179 15.551 1.00 56.88 87 PRO A C 1
ATOM 668 O O . PRO A 1 87 ? 8.743 2.992 14.818 1.00 56.88 87 PRO A O 1
ATOM 671 N N . LYS A 1 88 ? 8.154 0.869 15.295 1.00 78.19 88 LYS A N 1
ATOM 672 C CA . LYS A 1 88 ? 8.704 0.301 14.057 1.00 78.19 88 LYS A CA 1
ATOM 673 C C . LYS A 1 88 ? 7.776 0.556 12.875 1.00 78.19 88 LYS A C 1
ATOM 675 O O . LYS A 1 88 ? 8.253 0.573 11.743 1.00 78.19 88 LYS A O 1
ATOM 680 N N . ILE A 1 89 ? 6.483 0.749 13.142 1.00 88.56 89 ILE A N 1
ATOM 681 C CA . ILE A 1 89 ? 5.445 0.910 12.130 1.00 88.56 89 ILE A CA 1
ATOM 682 C C . ILE A 1 89 ? 4.552 2.089 12.521 1.00 88.56 89 ILE A C 1
ATOM 684 O O . ILE A 1 89 ? 4.047 2.162 13.641 1.00 88.56 89 ILE A O 1
ATOM 688 N N . ARG A 1 90 ? 4.354 3.010 11.584 1.00 91.06 90 ARG A N 1
ATOM 689 C CA . ARG A 1 90 ? 3.294 4.019 11.622 1.00 91.06 90 ARG A CA 1
ATOM 690 C C . ARG A 1 90 ? 2.168 3.550 10.719 1.00 91.06 90 ARG A C 1
ATOM 692 O O . ARG A 1 90 ? 2.456 2.981 9.668 1.00 91.06 90 ARG A O 1
ATOM 699 N N . GLY A 1 91 ? 0.927 3.805 11.098 1.00 93.00 91 GLY A N 1
ATOM 700 C CA . GLY A 1 91 ? -0.183 3.632 10.183 1.00 93.00 91 GLY A CA 1
ATOM 701 C C . GLY A 1 91 ? -1.127 4.816 10.169 1.00 93.00 91 GLY A C 1
ATOM 702 O O . GLY A 1 91 ? -1.232 5.555 11.145 1.00 93.00 91 GLY A O 1
ATOM 703 N N . ASP A 1 92 ? -1.795 4.976 9.038 1.00 93.56 92 ASP A N 1
ATOM 704 C CA . ASP A 1 92 ? -2.732 6.060 8.776 1.00 93.56 92 ASP A CA 1
ATOM 705 C C . ASP A 1 92 ? -4.000 5.445 8.176 1.00 93.56 92 ASP A C 1
ATOM 707 O O . ASP A 1 92 ? -3.926 4.649 7.242 1.00 93.56 92 ASP A O 1
ATOM 711 N N . ILE A 1 93 ? -5.164 5.766 8.732 1.00 94.75 93 ILE A N 1
ATOM 712 C CA . ILE A 1 93 ? -6.472 5.366 8.214 1.00 94.75 93 ILE A CA 1
ATOM 713 C C . ILE A 1 93 ? -7.161 6.603 7.668 1.00 94.75 93 ILE A C 1
ATOM 715 O O . ILE A 1 93 ? -7.367 7.579 8.390 1.00 94.75 93 ILE A O 1
ATOM 719 N N . PHE A 1 94 ? -7.600 6.516 6.421 1.00 93.50 94 PHE A N 1
ATOM 720 C CA . PHE A 1 94 ? -8.417 7.529 5.771 1.00 93.50 94 PHE A CA 1
ATOM 721 C C . PHE A 1 94 ? -9.851 7.025 5.661 1.00 93.50 94 PHE A C 1
ATOM 723 O O . PHE A 1 94 ? -10.101 5.826 5.501 1.00 93.50 94 PHE A O 1
ATOM 730 N N . SER A 1 95 ? -10.813 7.937 5.744 1.00 93.62 95 SER A N 1
ATOM 731 C CA . SER A 1 95 ? -12.225 7.610 5.565 1.00 93.62 95 SER A CA 1
ATOM 732 C C . SER A 1 95 ? -12.980 8.684 4.784 1.00 93.62 95 SER A C 1
ATOM 734 O O . SER A 1 95 ? -12.466 9.767 4.523 1.00 93.62 95 SER A O 1
ATOM 736 N N . ASP A 1 96 ? -14.215 8.379 4.388 1.00 91.50 96 ASP A N 1
ATOM 737 C CA . ASP A 1 96 ? -15.155 9.344 3.793 1.00 91.50 96 ASP A CA 1
ATOM 738 C C . ASP A 1 96 ? -16.213 9.840 4.803 1.00 91.50 96 ASP A C 1
ATOM 740 O O . ASP A 1 96 ? -17.200 10.478 4.436 1.00 91.50 96 ASP A O 1
ATOM 744 N N . GLY A 1 97 ? -16.016 9.523 6.088 1.00 90.31 97 GLY A N 1
ATOM 745 C CA . GLY A 1 97 ? -16.950 9.784 7.183 1.00 90.31 97 GLY A CA 1
ATOM 746 C C . GLY A 1 97 ? -17.978 8.672 7.406 1.00 90.31 97 GLY A C 1
ATOM 747 O O . GLY A 1 97 ? -18.572 8.611 8.479 1.00 90.31 97 GLY A O 1
ATOM 748 N N . THR A 1 98 ? -18.166 7.765 6.444 1.00 93.94 98 THR A N 1
ATOM 749 C CA . THR A 1 98 ? -19.053 6.597 6.582 1.00 93.94 98 THR A CA 1
ATOM 750 C C . THR A 1 98 ? -18.278 5.300 6.761 1.00 93.94 98 THR A C 1
ATOM 752 O O . THR A 1 98 ? -18.681 4.452 7.555 1.00 93.94 98 THR A O 1
ATOM 755 N N . LYS A 1 99 ? -17.147 5.162 6.068 1.00 95.94 99 LYS A N 1
ATOM 756 C CA . LYS A 1 99 ? -16.309 3.961 6.067 1.00 95.94 99 LYS A CA 1
ATOM 757 C C . LYS A 1 99 ? -14.842 4.312 5.850 1.00 95.94 99 LYS A C 1
ATOM 759 O O . LYS A 1 99 ? -14.523 5.331 5.236 1.00 95.94 99 LYS A O 1
ATOM 764 N N . VAL A 1 100 ? -13.955 3.448 6.330 1.00 96.50 100 VAL A N 1
ATOM 765 C CA . VAL A 1 100 ? -12.533 3.453 5.980 1.00 96.50 100 VAL A CA 1
ATOM 766 C C . VAL A 1 100 ? -12.409 3.285 4.474 1.00 96.50 100 VAL A C 1
ATOM 768 O O . VAL A 1 100 ? -13.011 2.385 3.895 1.00 96.50 100 VAL A O 1
ATOM 771 N N . THR A 1 101 ? -11.645 4.153 3.832 1.00 95.31 101 THR A N 1
ATOM 772 C CA . THR A 1 101 ? -11.388 4.120 2.390 1.00 95.31 101 THR A CA 1
ATOM 773 C C . THR A 1 101 ? -9.991 3.600 2.087 1.00 95.31 101 THR A C 1
ATOM 775 O O . THR A 1 101 ? -9.781 2.981 1.044 1.00 95.31 101 THR A O 1
ATOM 778 N N . GLU A 1 102 ? -9.053 3.801 3.011 1.00 95.88 102 GLU A N 1
ATOM 779 C CA . GLU A 1 102 ? -7.650 3.457 2.836 1.00 95.88 102 GLU A CA 1
ATOM 780 C C . GLU A 1 102 ? -6.958 3.260 4.193 1.00 95.88 102 GLU A C 1
ATOM 782 O O . GLU A 1 102 ? -7.261 3.962 5.157 1.00 95.88 102 GLU A O 1
ATOM 787 N N . LEU A 1 103 ? -6.024 2.310 4.261 1.00 97.00 103 LEU A N 1
ATOM 788 C CA . LEU A 1 103 ? -5.143 2.066 5.404 1.00 97.00 103 LEU A CA 1
ATOM 789 C C . LEU A 1 103 ? -3.696 1.995 4.916 1.00 97.00 103 LEU A C 1
ATOM 791 O O . LEU A 1 103 ? -3.369 1.195 4.039 1.00 97.00 103 LEU A O 1
ATOM 795 N N . TRP A 1 104 ? -2.822 2.808 5.495 1.00 96.00 104 TRP A N 1
ATOM 796 C CA . TRP A 1 104 ? -1.383 2.806 5.252 1.00 96.00 104 TRP A CA 1
ATOM 797 C C . TRP A 1 104 ? -0.654 2.212 6.444 1.00 96.00 104 TRP A C 1
ATOM 799 O O . TRP A 1 104 ? -0.997 2.476 7.590 1.00 96.00 104 TRP A O 1
ATOM 809 N N . LEU A 1 105 ? 0.382 1.432 6.160 1.00 95.44 105 LEU A N 1
ATOM 810 C CA . LEU A 1 105 ? 1.322 0.885 7.128 1.00 95.44 105 LEU A CA 1
ATOM 811 C C . LEU A 1 105 ? 2.727 1.157 6.593 1.00 95.44 105 LEU A C 1
ATOM 813 O O . LEU A 1 105 ? 3.084 0.693 5.512 1.00 95.44 105 LEU A O 1
ATOM 817 N N . VAL A 1 106 ? 3.525 1.923 7.329 1.00 93.69 106 VAL A N 1
ATOM 818 C CA . VAL A 1 106 ? 4.829 2.437 6.894 1.00 93.69 106 VAL A CA 1
ATOM 819 C C . VAL A 1 106 ? 5.884 2.137 7.951 1.00 93.69 106 VAL A C 1
ATOM 821 O O . VAL A 1 106 ? 5.667 2.376 9.137 1.00 93.69 106 VAL A O 1
ATOM 824 N N . GLY A 1 107 ? 7.056 1.669 7.525 1.00 91.56 107 GLY A N 1
ATOM 825 C CA . GLY A 1 107 ? 8.202 1.434 8.405 1.00 91.56 107 GLY A CA 1
ATOM 826 C C . GLY A 1 107 ? 8.791 0.040 8.231 1.00 91.56 107 GLY A C 1
ATOM 827 O O . GLY A 1 107 ? 8.815 -0.496 7.126 1.00 91.56 107 GLY A O 1
ATOM 828 N N . ASN A 1 108 ? 9.285 -0.550 9.320 1.00 90.25 108 ASN A N 1
ATOM 829 C CA . ASN A 1 108 ? 9.783 -1.922 9.313 1.00 90.25 108 ASN A CA 1
ATOM 830 C C . ASN A 1 108 ? 8.609 -2.894 9.475 1.00 90.25 108 ASN A C 1
ATOM 832 O O . ASN A 1 108 ? 8.271 -3.302 10.587 1.00 90.25 108 ASN A O 1
ATOM 836 N N . LEU A 1 109 ? 7.985 -3.232 8.347 1.00 92.06 109 LEU A N 1
ATOM 837 C CA . LEU A 1 109 ? 6.844 -4.148 8.289 1.00 92.06 109 LEU A CA 1
ATOM 838 C C . LEU A 1 109 ? 7.249 -5.607 8.533 1.00 92.06 109 LEU A C 1
ATOM 840 O O . LEU A 1 109 ? 6.389 -6.424 8.868 1.00 92.06 109 LEU A O 1
ATOM 844 N N . ASN A 1 110 ? 8.547 -5.912 8.390 1.00 91.25 110 ASN A N 1
ATOM 845 C CA . ASN A 1 110 ? 9.112 -7.258 8.446 1.00 91.25 110 ASN A CA 1
ATOM 846 C C . ASN A 1 110 ? 8.408 -8.207 7.456 1.00 91.25 110 ASN A C 1
ATOM 848 O O . ASN A 1 110 ? 8.091 -9.347 7.784 1.00 91.25 110 ASN A O 1
ATOM 852 N N . VAL A 1 111 ? 8.106 -7.671 6.270 1.00 93.12 111 VAL A N 1
ATOM 853 C CA . VAL A 1 111 ? 7.422 -8.331 5.155 1.00 93.12 111 VAL A CA 1
ATOM 854 C C . VAL A 1 111 ? 8.306 -8.198 3.929 1.00 93.12 111 VAL A C 1
ATOM 856 O O . VAL A 1 111 ? 8.798 -7.108 3.622 1.00 93.12 111 VAL A O 1
ATOM 859 N N . THR A 1 112 ? 8.489 -9.303 3.226 1.00 95.56 112 THR A N 1
ATOM 860 C CA . THR A 1 112 ? 9.180 -9.358 1.943 1.00 95.56 112 THR A CA 1
ATOM 861 C C . THR A 1 112 ? 8.192 -9.316 0.781 1.00 95.56 112 THR A C 1
ATOM 863 O O . THR A 1 112 ? 6.983 -9.499 0.944 1.00 95.56 112 THR A O 1
ATOM 866 N N . PHE A 1 113 ? 8.704 -9.068 -0.420 1.00 96.44 113 PHE A N 1
ATOM 867 C CA . PHE A 1 113 ? 7.918 -9.113 -1.648 1.00 96.44 113 PHE A CA 1
ATOM 868 C C . PHE A 1 113 ? 7.250 -10.485 -1.827 1.00 96.44 113 PHE A C 1
ATOM 870 O O . PHE A 1 113 ? 6.059 -10.558 -2.137 1.00 96.44 113 PHE A O 1
ATOM 877 N N . ASP A 1 114 ? 7.999 -11.566 -1.587 1.00 96.75 114 ASP A N 1
ATOM 878 C CA . ASP A 1 114 ? 7.507 -12.932 -1.757 1.00 96.75 114 ASP A CA 1
ATOM 879 C C . ASP A 1 114 ? 6.454 -13.307 -0.711 1.00 96.75 114 ASP A C 1
ATOM 881 O O . ASP A 1 114 ? 5.513 -14.018 -1.045 1.00 96.75 114 ASP A O 1
ATOM 885 N N . ASP A 1 115 ? 6.520 -12.759 0.509 1.00 95.88 115 ASP A N 1
ATOM 886 C CA . ASP A 1 115 ? 5.462 -12.959 1.514 1.00 95.88 115 ASP A CA 1
ATOM 887 C C . ASP A 1 115 ? 4.095 -12.475 0.999 1.00 95.88 115 ASP A C 1
ATOM 889 O O . ASP A 1 115 ? 3.071 -13.127 1.217 1.00 95.88 115 ASP A O 1
ATOM 893 N N . ILE A 1 116 ? 4.064 -11.343 0.280 1.00 96.81 116 ILE A N 1
ATOM 894 C CA . ILE A 1 116 ? 2.830 -10.846 -0.341 1.00 96.81 116 ILE A CA 1
ATOM 895 C C . ILE A 1 116 ? 2.432 -11.740 -1.522 1.00 96.81 116 ILE A C 1
ATOM 897 O O . ILE A 1 116 ? 1.269 -12.141 -1.595 1.00 96.81 116 ILE A O 1
ATOM 901 N N . ILE A 1 117 ? 3.371 -12.105 -2.409 1.00 97.44 117 ILE A N 1
ATOM 902 C CA . ILE A 1 117 ? 3.060 -12.966 -3.566 1.00 97.44 117 ILE A CA 1
ATOM 903 C C . ILE A 1 117 ? 2.507 -14.322 -3.125 1.00 97.44 117 ILE A C 1
ATOM 905 O O . ILE A 1 117 ? 1.519 -14.798 -3.681 1.00 97.44 117 ILE A O 1
ATOM 909 N N . GLN A 1 118 ? 3.091 -14.946 -2.107 1.00 96.12 118 GLN A N 1
ATOM 910 C CA . GLN A 1 118 ? 2.611 -16.226 -1.593 1.00 96.12 118 GLN A CA 1
ATOM 911 C C . GLN A 1 118 ? 1.202 -16.122 -0.998 1.00 96.12 118 GLN A C 1
ATOM 913 O O . GLN A 1 118 ? 0.435 -17.082 -1.082 1.00 96.12 118 GLN A O 1
ATOM 918 N N . ARG A 1 119 ? 0.844 -14.972 -0.409 1.00 94.75 119 ARG A N 1
ATOM 919 C CA . ARG A 1 119 ? -0.455 -14.781 0.250 1.00 94.75 119 ARG A CA 1
ATOM 920 C C . ARG A 1 119 ? -1.567 -14.396 -0.714 1.00 94.75 119 ARG A C 1
ATOM 922 O O . ARG A 1 119 ? -2.687 -14.866 -0.547 1.00 94.75 119 ARG A O 1
ATOM 929 N N . ILE A 1 120 ? -1.284 -13.537 -1.691 1.00 97.00 120 ILE A N 1
ATOM 930 C CA . ILE A 1 120 ? -2.320 -12.995 -2.578 1.00 97.00 120 ILE A CA 1
ATOM 931 C C . ILE A 1 120 ? -2.044 -13.197 -4.067 1.00 97.00 120 ILE A C 1
ATOM 933 O O . ILE A 1 120 ? -2.875 -12.803 -4.873 1.00 97.00 120 ILE A O 1
ATOM 937 N N . GLY A 1 121 ? -0.951 -13.839 -4.472 1.00 97.56 121 GLY A N 1
ATOM 938 C CA . GLY A 1 121 ? -0.552 -14.031 -5.872 1.00 97.56 121 GLY A CA 1
ATOM 939 C C . GLY A 1 121 ? 0.294 -12.879 -6.418 1.00 97.56 121 GLY A C 1
ATOM 940 O O . GLY A 1 121 ? 0.659 -11.971 -5.686 1.00 97.56 121 GLY A O 1
ATOM 941 N N . GLU A 1 122 ? 0.600 -12.905 -7.714 1.00 98.06 122 GLU A N 1
ATOM 942 C CA . GLU A 1 122 ? 1.413 -11.875 -8.381 1.00 98.06 122 GLU A CA 1
ATOM 943 C C . GLU A 1 122 ? 0.649 -10.549 -8.577 1.00 98.06 122 GLU A C 1
ATOM 945 O O . GLU A 1 122 ? -0.588 -10.578 -8.694 1.00 98.06 122 GLU A O 1
ATOM 950 N N . PRO A 1 123 ? 1.350 -9.394 -8.609 1.00 98.19 123 PRO A N 1
ATOM 951 C CA . PRO A 1 123 ? 0.723 -8.103 -8.875 1.00 98.19 123 PRO A CA 1
ATOM 952 C C . PRO A 1 123 ? 0.273 -8.001 -10.327 1.00 98.19 123 PRO A C 1
ATOM 954 O O . PRO A 1 123 ? 0.987 -8.407 -11.239 1.00 98.19 123 PRO A O 1
ATOM 957 N N . GLU A 1 124 ? -0.886 -7.391 -10.562 1.00 98.38 124 GLU A N 1
ATOM 958 C CA . GLU A 1 124 ? -1.332 -7.084 -11.921 1.00 98.38 124 GLU A CA 1
ATOM 959 C C . GLU A 1 124 ? -0.434 -6.030 -12.576 1.00 98.38 124 GLU A C 1
ATOM 961 O O . GLU A 1 124 ? -0.138 -6.118 -13.770 1.00 98.38 124 GLU A O 1
ATOM 966 N N . PHE A 1 125 ? 0.009 -5.041 -11.793 1.00 98.25 125 PHE A N 1
ATOM 967 C CA . PHE A 1 125 ? 0.807 -3.935 -12.298 1.00 98.25 125 PHE A CA 1
ATOM 968 C C . PHE A 1 125 ? 1.915 -3.520 -11.346 1.00 98.25 125 PHE A C 1
ATOM 970 O O . PHE A 1 125 ? 1.804 -3.644 -10.126 1.00 98.25 125 PHE A O 1
ATOM 977 N N . VAL A 1 126 ? 2.947 -2.915 -11.920 1.00 97.56 126 VAL A N 1
ATOM 978 C CA . VAL A 1 126 ? 3.990 -2.218 -11.181 1.00 97.56 126 VAL A CA 1
ATOM 979 C C . VAL A 1 126 ? 4.245 -0.834 -11.761 1.00 97.56 126 VAL A C 1
ATOM 981 O O . VAL A 1 126 ? 4.034 -0.584 -12.947 1.00 97.56 126 VAL A O 1
ATOM 984 N N . ILE A 1 127 ? 4.687 0.084 -10.913 1.00 95.38 127 ILE A N 1
ATOM 985 C CA . ILE A 1 127 ? 5.041 1.456 -11.269 1.00 95.38 127 ILE A CA 1
ATOM 986 C C . ILE A 1 127 ? 6.494 1.673 -10.878 1.00 95.38 127 ILE A C 1
ATOM 988 O O . ILE A 1 127 ? 6.865 1.436 -9.731 1.00 95.38 127 ILE A O 1
ATOM 992 N N . SER A 1 128 ? 7.292 2.166 -11.822 1.00 92.69 128 SER A N 1
ATOM 993 C CA . SER A 1 128 ? 8.688 2.554 -11.614 1.00 92.69 128 SER A CA 1
ATOM 994 C C . SER A 1 128 ? 8.843 4.028 -11.967 1.00 92.69 128 SER A C 1
ATOM 996 O O . SER A 1 128 ? 8.605 4.433 -13.108 1.00 92.69 128 SER A O 1
ATOM 998 N N . MET A 1 129 ? 9.194 4.854 -10.980 1.00 89.88 129 MET A N 1
ATOM 999 C CA . MET A 1 129 ? 9.326 6.300 -11.164 1.00 89.88 129 MET A CA 1
ATOM 1000 C C . MET A 1 129 ? 10.485 6.888 -10.353 1.00 89.88 129 MET A C 1
ATOM 1002 O O . MET A 1 129 ? 10.736 6.434 -9.236 1.00 89.88 129 MET A O 1
ATOM 1006 N N . PRO A 1 130 ? 11.148 7.951 -10.841 1.00 86.38 130 PRO A N 1
ATOM 1007 C CA . PRO A 1 130 ? 12.202 8.615 -10.084 1.00 86.38 130 PRO A CA 1
ATOM 1008 C C . PRO A 1 130 ? 11.698 9.165 -8.740 1.00 86.38 130 PRO A C 1
ATOM 1010 O O . PRO A 1 130 ? 10.667 9.851 -8.664 1.00 86.38 130 PRO A O 1
ATOM 1013 N N . PHE A 1 131 ? 12.448 8.903 -7.668 1.00 82.44 131 PHE A N 1
ATOM 1014 C CA . PHE A 1 131 ? 12.175 9.473 -6.351 1.00 82.44 131 PHE A CA 1
ATOM 1015 C C . PHE A 1 131 ? 12.848 10.847 -6.191 1.00 82.44 131 PHE A C 1
ATOM 1017 O O . PHE A 1 131 ? 13.950 11.093 -6.687 1.00 82.44 131 PHE A O 1
ATOM 1024 N N . ILE A 1 132 ? 12.174 11.774 -5.498 1.00 72.06 132 ILE A N 1
ATOM 1025 C CA . ILE A 1 132 ? 12.741 13.104 -5.224 1.00 72.06 132 ILE A CA 1
ATOM 1026 C C . ILE A 1 132 ? 13.815 12.918 -4.152 1.00 72.06 132 ILE A C 1
ATOM 1028 O O . ILE A 1 132 ? 13.493 12.582 -3.020 1.00 72.06 132 ILE A O 1
ATOM 1032 N N . GLY A 1 133 ? 15.078 13.122 -4.521 1.00 71.44 133 GLY A N 1
ATOM 1033 C CA . GLY A 1 133 ? 16.232 12.818 -3.665 1.00 71.44 133 GLY A CA 1
ATOM 1034 C C . GLY A 1 133 ? 17.142 11.716 -4.212 1.00 71.44 133 GLY A C 1
ATOM 1035 O O . GLY A 1 133 ? 18.205 11.488 -3.646 1.00 71.44 133 GLY A O 1
ATOM 1036 N N . GLY A 1 134 ? 16.774 11.100 -5.342 1.00 76.12 134 GLY A N 1
ATOM 1037 C CA . GLY A 1 134 ? 17.546 10.046 -5.998 1.00 76.12 134 GLY A CA 1
ATOM 1038 C C . GLY A 1 134 ? 16.928 8.661 -5.808 1.00 76.12 134 GLY A C 1
ATOM 1039 O O . GLY A 1 134 ? 16.138 8.440 -4.893 1.00 76.12 134 GLY A O 1
ATOM 1040 N N . GLY A 1 135 ? 17.282 7.739 -6.704 1.00 80.12 135 GLY A N 1
ATOM 1041 C CA . GLY A 1 135 ? 16.704 6.395 -6.747 1.00 80.12 135 GLY A CA 1
ATOM 1042 C C . GLY A 1 135 ? 15.364 6.319 -7.488 1.00 80.12 135 GLY A C 1
ATOM 1043 O O . GLY A 1 135 ? 14.882 7.310 -8.044 1.00 80.12 135 GLY A O 1
ATOM 1044 N N . ASN A 1 136 ? 14.768 5.127 -7.492 1.00 82.31 136 ASN A N 1
ATOM 1045 C CA . ASN A 1 136 ? 13.494 4.828 -8.141 1.00 82.31 136 ASN A CA 1
ATOM 1046 C C . ASN A 1 136 ? 12.508 4.296 -7.106 1.00 82.31 136 ASN A C 1
ATOM 1048 O O . ASN A 1 136 ? 12.755 3.283 -6.461 1.00 82.31 136 ASN A O 1
ATOM 1052 N N . THR A 1 137 ? 11.362 4.952 -6.963 1.00 87.62 137 THR A N 1
ATOM 1053 C CA . THR A 1 137 ? 10.235 4.349 -6.259 1.00 87.62 137 THR A CA 1
ATOM 1054 C C . THR A 1 137 ? 9.646 3.260 -7.133 1.00 87.62 137 THR A C 1
ATOM 1056 O O . THR A 1 137 ? 9.259 3.519 -8.273 1.00 87.62 137 THR A O 1
ATOM 1059 N N . PHE A 1 138 ? 9.543 2.068 -6.558 1.00 94.06 138 PHE A N 1
ATOM 1060 C CA . PHE A 1 138 ? 8.859 0.945 -7.164 1.00 94.06 138 PHE A CA 1
ATOM 1061 C C . PHE A 1 138 ? 7.618 0.600 -6.343 1.00 94.06 138 PHE A C 1
ATOM 1063 O O . PHE A 1 138 ? 7.701 0.444 -5.120 1.00 94.06 138 PHE A O 1
ATOM 1070 N N . VAL A 1 139 ? 6.470 0.535 -7.013 1.00 96.56 139 VAL A N 1
ATOM 1071 C CA . VAL A 1 139 ? 5.164 0.273 -6.399 1.00 96.56 139 VAL A CA 1
ATOM 1072 C C . VAL A 1 139 ? 4.517 -0.910 -7.095 1.00 96.56 139 VAL A C 1
ATOM 1074 O O . VAL A 1 139 ? 4.308 -0.858 -8.302 1.00 96.56 139 VAL A O 1
ATOM 1077 N N . SER A 1 140 ? 4.160 -1.941 -6.339 1.00 98.06 140 SER A N 1
ATOM 1078 C CA . SER A 1 140 ? 3.337 -3.054 -6.815 1.00 98.06 140 SER A CA 1
ATOM 1079 C C . SER A 1 140 ? 1.874 -2.757 -6.531 1.00 98.06 140 SER A C 1
ATOM 1081 O O . SER A 1 140 ? 1.547 -2.309 -5.432 1.00 98.06 140 SER A O 1
ATOM 1083 N N . VAL A 1 141 ? 0.990 -3.005 -7.495 1.00 98.38 141 VAL A N 1
ATOM 1084 C CA . VAL A 1 141 ? -0.432 -2.659 -7.410 1.00 98.38 141 VAL A CA 1
ATOM 1085 C C . VAL A 1 141 ? -1.281 -3.879 -7.747 1.00 98.38 141 VAL A C 1
ATOM 1087 O O . VAL A 1 141 ? -1.102 -4.495 -8.798 1.00 98.38 141 VAL A O 1
ATOM 1090 N N . TYR A 1 142 ? -2.237 -4.170 -6.865 1.00 98.50 142 TYR A N 1
ATOM 1091 C CA . TYR A 1 142 ? -3.229 -5.230 -6.990 1.00 98.50 142 TYR A CA 1
ATOM 1092 C C . TYR A 1 142 ? -4.643 -4.643 -7.008 1.00 98.50 142 TYR A C 1
ATOM 1094 O O . TYR A 1 142 ? -5.326 -4.655 -5.977 1.00 98.50 142 TYR A O 1
ATOM 1102 N N . PRO A 1 143 ? -5.110 -4.097 -8.146 1.00 98.00 143 PRO A N 1
ATOM 1103 C CA . PRO A 1 143 ? -6.400 -3.417 -8.212 1.00 98.00 143 PRO A CA 1
ATOM 1104 C C . PRO A 1 143 ? -7.557 -4.299 -7.741 1.00 98.00 143 PRO A C 1
ATOM 1106 O O . PRO A 1 143 ? -8.383 -3.859 -6.947 1.00 98.00 143 PRO A O 1
ATOM 1109 N N . SER A 1 144 ? -7.583 -5.567 -8.171 1.00 97.56 144 SER A N 1
ATOM 1110 C CA . SER A 1 144 ? -8.679 -6.489 -7.847 1.00 97.56 144 SER A CA 1
ATOM 1111 C C . SER A 1 144 ? -8.693 -6.932 -6.382 1.00 97.56 144 SER A C 1
ATOM 1113 O O . SER A 1 144 ? -9.737 -7.344 -5.878 1.00 97.56 144 SER A O 1
ATOM 1115 N N . LYS A 1 145 ? -7.549 -6.825 -5.695 1.00 98.00 145 LYS A N 1
ATOM 1116 C CA . LYS A 1 145 ? -7.360 -7.284 -4.311 1.00 98.00 145 LYS A CA 1
ATOM 1117 C C . LYS A 1 145 ? -7.309 -6.136 -3.311 1.00 98.00 145 LYS A C 1
ATOM 1119 O O . LYS A 1 145 ? -7.292 -6.393 -2.116 1.00 98.00 145 LYS A O 1
ATOM 1124 N N . GLY A 1 146 ? -7.293 -4.884 -3.775 1.00 98.19 146 GLY A N 1
ATOM 1125 C CA . GLY A 1 146 ? -7.276 -3.725 -2.886 1.00 98.19 146 GLY A CA 1
ATOM 1126 C C . GLY A 1 146 ? -5.949 -3.554 -2.149 1.00 98.19 146 GLY A C 1
ATOM 1127 O O . GLY A 1 146 ? -5.932 -3.129 -0.998 1.00 98.19 146 GLY A O 1
ATOM 1128 N N . VAL A 1 147 ? -4.833 -3.941 -2.772 1.00 98.50 147 VAL A N 1
ATOM 1129 C CA . VAL A 1 147 ? -3.504 -3.911 -2.146 1.00 98.50 147 VAL A CA 1
ATOM 1130 C C . VAL A 1 147 ? -2.529 -3.157 -3.036 1.00 98.50 147 VAL A C 1
ATOM 1132 O O . VAL A 1 147 ? -2.509 -3.325 -4.251 1.00 98.50 147 VAL A O 1
ATOM 1135 N N . SER A 1 148 ? -1.673 -2.338 -2.442 1.00 98.44 148 SER A N 1
ATOM 1136 C CA . SER A 1 148 ? -0.436 -1.900 -3.082 1.00 98.44 148 SER A CA 1
ATOM 1137 C C . SER A 1 148 ? 0.684 -1.831 -2.058 1.00 98.44 148 SER A C 1
ATOM 1139 O O . SER A 1 148 ? 0.434 -1.697 -0.862 1.00 98.44 148 SER A O 1
ATOM 1141 N N . PHE A 1 149 ? 1.928 -1.952 -2.501 1.00 97.62 149 PHE A N 1
ATOM 1142 C CA . PHE A 1 149 ? 3.070 -1.823 -1.605 1.00 97.62 149 PHE A CA 1
ATOM 1143 C C . PHE A 1 149 ? 4.275 -1.226 -2.317 1.00 97.62 149 PHE A C 1
ATOM 1145 O O . PHE A 1 149 ? 4.383 -1.269 -3.543 1.00 97.62 149 PHE A O 1
ATOM 1152 N N . ARG A 1 150 ? 5.180 -0.649 -1.529 1.00 95.75 150 ARG A N 1
ATOM 1153 C CA . ARG A 1 150 ? 6.384 0.034 -2.009 1.00 95.75 150 ARG A CA 1
ATOM 1154 C C . ARG A 1 150 ? 7.623 -0.635 -1.449 1.00 95.75 150 ARG A C 1
ATOM 1156 O O . ARG A 1 150 ? 7.617 -1.101 -0.311 1.00 95.75 150 ARG A O 1
ATOM 1163 N N . ILE A 1 151 ? 8.695 -0.610 -2.226 1.00 92.88 151 ILE A N 1
ATOM 1164 C CA . ILE A 1 151 ? 10.0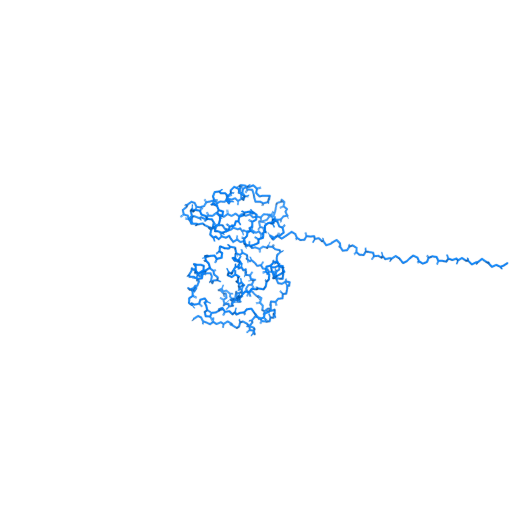41 -0.944 -1.752 1.00 92.88 151 ILE A CA 1
ATOM 1165 C C . ILE A 1 151 ? 10.888 0.328 -1.633 1.00 92.88 151 ILE A C 1
ATOM 1167 O O . ILE A 1 151 ? 10.526 1.391 -2.148 1.00 92.88 151 ILE A O 1
ATOM 1171 N N . SER A 1 152 ? 12.008 0.231 -0.916 1.00 83.00 152 SER A N 1
ATOM 1172 C CA . SER A 1 152 ? 12.929 1.355 -0.706 1.00 83.00 152 SER A CA 1
ATOM 1173 C C . SER A 1 152 ? 13.455 1.924 -2.038 1.00 83.00 152 SER A C 1
ATOM 1175 O O . SER A 1 152 ? 13.827 1.142 -2.916 1.00 83.00 152 SER A O 1
ATOM 1177 N N . PRO A 1 153 ? 13.543 3.261 -2.199 1.00 77.75 153 PRO A N 1
ATOM 1178 C CA . PRO A 1 153 ? 13.907 3.894 -3.469 1.00 77.75 153 PRO A CA 1
ATOM 1179 C C . PRO A 1 153 ? 15.345 3.622 -3.941 1.00 77.75 153 PRO A C 1
ATOM 1181 O O . PRO A 1 153 ? 15.684 3.901 -5.088 1.00 77.75 153 PRO A O 1
ATOM 1184 N N . GLU A 1 154 ? 16.210 3.097 -3.075 1.00 83.12 154 GLU A N 1
ATOM 1185 C CA . GLU A 1 154 ? 17.625 2.850 -3.384 1.00 83.12 154 GLU A CA 1
ATOM 1186 C C . GLU A 1 154 ? 17.873 1.507 -4.094 1.00 83.12 154 GLU A C 1
ATOM 1188 O O . GLU A 1 154 ? 18.992 1.226 -4.533 1.00 83.12 154 GLU A O 1
ATOM 1193 N N . LEU A 1 155 ? 16.843 0.666 -4.218 1.00 82.75 155 LEU A N 1
ATOM 1194 C CA . LEU A 1 155 ? 16.967 -0.670 -4.789 1.00 82.75 155 LEU A CA 1
ATOM 1195 C C . LEU A 1 155 ? 17.015 -0.637 -6.318 1.00 82.75 155 LEU A C 1
ATOM 1197 O O . LEU A 1 155 ? 16.244 0.054 -6.979 1.00 82.75 155 LEU A O 1
ATOM 1201 N N . LYS A 1 156 ? 17.922 -1.440 -6.881 1.00 90.94 156 LYS A N 1
ATOM 1202 C CA . LYS A 1 156 ? 18.050 -1.662 -8.333 1.00 90.94 156 LYS A CA 1
ATOM 1203 C C . LYS A 1 156 ? 17.532 -3.022 -8.781 1.00 90.94 156 LYS A C 1
ATOM 1205 O O . LYS A 1 156 ? 17.250 -3.210 -9.957 1.00 90.94 156 LYS A O 1
ATOM 1210 N N . ILE A 1 157 ? 17.457 -3.974 -7.858 1.00 93.69 157 ILE A N 1
ATOM 1211 C CA . ILE A 1 157 ? 17.060 -5.355 -8.114 1.00 93.69 157 ILE A CA 1
ATOM 1212 C C . ILE A 1 157 ? 15.918 -5.678 -7.162 1.00 93.69 157 ILE A C 1
ATOM 1214 O O . ILE A 1 157 ? 16.019 -5.388 -5.971 1.00 93.69 157 ILE A O 1
ATOM 1218 N N . ILE A 1 158 ? 14.862 -6.285 -7.694 1.00 94.75 158 ILE A N 1
ATOM 1219 C CA . ILE A 1 158 ? 13.788 -6.888 -6.906 1.00 94.75 158 ILE A CA 1
ATOM 1220 C C . ILE A 1 158 ? 14.058 -8.380 -6.855 1.00 94.75 158 ILE A C 1
ATOM 1222 O O . ILE A 1 158 ? 14.202 -9.026 -7.893 1.00 94.75 158 ILE A O 1
ATOM 1226 N N . ALA A 1 159 ? 14.108 -8.909 -5.646 1.00 96.44 159 ALA A N 1
ATOM 1227 C CA . ALA A 1 159 ? 14.218 -10.325 -5.352 1.00 96.44 159 ALA A CA 1
ATOM 1228 C C . ALA A 1 159 ? 13.101 -10.738 -4.386 1.00 96.44 159 ALA A C 1
ATOM 1230 O O . ALA A 1 159 ? 12.453 -9.888 -3.773 1.00 96.44 159 ALA A O 1
ATOM 1231 N N . ALA A 1 160 ? 12.901 -12.044 -4.231 1.00 96.69 160 ALA A N 1
ATOM 1232 C CA . ALA A 1 160 ? 11.892 -12.602 -3.335 1.00 96.69 160 ALA A CA 1
ATOM 1233 C C . ALA A 1 160 ? 12.007 -12.056 -1.895 1.00 96.69 160 ALA A C 1
ATOM 1235 O O . ALA A 1 160 ? 11.015 -11.672 -1.284 1.00 96.69 160 ALA A O 1
ATOM 1236 N N . ASP A 1 161 ? 13.231 -11.927 -1.385 1.00 95.69 161 ASP A N 1
ATOM 1237 C CA . ASP A 1 161 ? 13.545 -11.453 -0.035 1.00 95.69 161 ASP A CA 1
ATOM 1238 C C . ASP A 1 161 ? 13.611 -9.921 0.100 1.00 95.69 161 ASP A C 1
ATOM 1240 O O . ASP A 1 161 ? 14.010 -9.405 1.144 1.00 95.69 161 ASP A O 1
ATOM 1244 N N . THR A 1 162 ? 13.219 -9.168 -0.934 1.00 95.69 162 THR A N 1
ATOM 1245 C CA . THR A 1 162 ? 13.212 -7.701 -0.879 1.00 95.69 162 THR A CA 1
ATOM 1246 C C . THR A 1 162 ? 12.168 -7.207 0.117 1.00 95.69 162 THR A C 1
ATOM 1248 O O . THR A 1 162 ? 10.975 -7.433 -0.073 1.00 95.69 162 THR A O 1
ATOM 1251 N N . GLU A 1 163 ? 12.604 -6.503 1.162 1.00 94.25 163 GLU A N 1
ATOM 1252 C CA . GLU A 1 163 ? 11.710 -5.936 2.176 1.00 94.25 163 GLU A CA 1
ATOM 1253 C C . GLU A 1 163 ? 10.867 -4.779 1.615 1.00 94.25 163 GLU A C 1
ATOM 1255 O O . GLU A 1 163 ? 11.368 -3.890 0.913 1.00 94.25 163 GLU A O 1
ATOM 1260 N N . ILE A 1 164 ? 9.578 -4.768 1.960 1.00 95.38 164 ILE A N 1
ATOM 1261 C CA . ILE A 1 164 ? 8.667 -3.668 1.632 1.00 95.38 164 ILE A CA 1
ATOM 1262 C C . ILE A 1 164 ? 8.702 -2.597 2.731 1.00 95.38 164 ILE A C 1
ATOM 1264 O O . ILE A 1 164 ? 8.802 -2.896 3.920 1.00 95.38 164 ILE A O 1
ATOM 1268 N N . SER A 1 165 ? 8.604 -1.329 2.337 1.00 93.50 165 SER A N 1
ATOM 1269 C CA . SER A 1 165 ? 8.644 -0.172 3.244 1.00 93.50 165 SER A CA 1
ATOM 1270 C C . SER A 1 165 ? 7.266 0.429 3.517 1.00 93.50 165 SER A C 1
ATOM 1272 O O . SER A 1 165 ? 7.086 1.195 4.467 1.00 93.50 165 SER A O 1
ATOM 1274 N N . THR A 1 166 ? 6.289 0.129 2.664 1.00 95.38 166 THR A N 1
ATOM 1275 C CA . THR A 1 166 ? 4.913 0.614 2.786 1.00 95.38 166 THR A CA 1
ATOM 1276 C C . THR A 1 166 ? 3.951 -0.435 2.266 1.00 95.38 166 THR A C 1
ATOM 1278 O O . THR A 1 166 ? 4.170 -0.963 1.178 1.00 95.38 166 THR A O 1
ATOM 1281 N N . LEU A 1 167 ? 2.879 -0.682 3.010 1.00 97.25 167 LEU A N 1
ATOM 1282 C CA . LEU A 1 167 ? 1.722 -1.467 2.604 1.00 97.25 167 LEU A CA 1
ATOM 1283 C C . LEU A 1 167 ? 0.493 -0.557 2.661 1.00 97.25 167 LEU A C 1
ATOM 1285 O O . LEU A 1 167 ? 0.239 0.084 3.677 1.00 97.25 167 LEU A O 1
ATOM 1289 N N . THR A 1 168 ? -0.255 -0.507 1.569 1.00 97.88 168 THR A N 1
ATOM 1290 C CA . THR A 1 168 ? -1.477 0.280 1.426 1.00 97.88 168 THR A CA 1
ATOM 1291 C C . THR A 1 168 ? -2.621 -0.663 1.085 1.00 97.88 168 THR A C 1
ATOM 1293 O O . THR A 1 168 ? -2.556 -1.382 0.086 1.00 97.88 168 THR A O 1
ATOM 1296 N N . LEU A 1 169 ? -3.666 -0.646 1.906 1.00 98.44 169 LEU A N 1
ATOM 1297 C CA . LEU A 1 169 ? -4.897 -1.405 1.710 1.00 98.44 169 LEU A CA 1
ATOM 1298 C C . LEU A 1 169 ? -6.021 -0.438 1.351 1.00 98.44 169 LEU A C 1
ATOM 1300 O O . LEU A 1 169 ? -6.163 0.609 1.979 1.00 98.44 169 LEU A O 1
ATOM 1304 N N . PHE A 1 170 ? -6.821 -0.781 0.352 1.00 98.25 170 PHE A N 1
ATOM 1305 C CA . PHE A 1 170 ? -7.922 0.043 -0.137 1.00 98.25 170 PHE A CA 1
ATOM 1306 C C . PHE A 1 170 ? -9.081 -0.831 -0.619 1.00 98.25 170 PHE A C 1
ATOM 1308 O O . PHE A 1 170 ? -8.922 -2.029 -0.851 1.00 98.25 170 PHE A O 1
ATOM 1315 N N . ALA A 1 171 ? -10.270 -0.249 -0.766 1.00 96.88 171 ALA A N 1
ATOM 1316 C CA . ALA A 1 171 ? -11.408 -0.985 -1.308 1.00 96.88 171 ALA A CA 1
ATOM 1317 C C . ALA A 1 171 ? -11.179 -1.239 -2.810 1.00 96.88 171 ALA A C 1
ATOM 1319 O O . ALA A 1 171 ? -10.974 -0.268 -3.538 1.00 96.88 171 ALA A O 1
ATOM 1320 N N . PRO A 1 172 ? -11.270 -2.478 -3.333 1.00 96.88 172 PRO A N 1
ATOM 1321 C CA . PRO A 1 172 ? -11.068 -2.731 -4.766 1.00 96.88 172 PRO A CA 1
ATOM 1322 C C . PRO A 1 172 ? -11.968 -1.880 -5.678 1.00 96.88 172 PRO A C 1
ATOM 1324 O O . PRO A 1 172 ? -11.559 -1.459 -6.756 1.00 96.88 172 PRO A O 1
ATOM 1327 N N . THR A 1 173 ? -13.185 -1.566 -5.221 1.00 96.75 173 THR A N 1
ATOM 1328 C CA . THR A 1 173 ? -14.139 -0.695 -5.930 1.00 96.75 173 THR A CA 1
ATOM 1329 C C . THR A 1 173 ? -13.685 0.759 -6.049 1.00 96.75 173 THR A C 1
ATOM 1331 O O . THR A 1 173 ? -14.215 1.487 -6.881 1.00 96.75 173 THR A O 1
ATOM 1334 N N . ASP A 1 174 ? -12.722 1.183 -5.233 1.00 96.31 174 ASP A N 1
ATOM 1335 C CA . ASP A 1 174 ? -12.199 2.548 -5.189 1.00 96.31 174 ASP A CA 1
ATOM 1336 C C . ASP A 1 174 ? -10.911 2.705 -6.010 1.00 96.31 174 ASP A C 1
ATOM 1338 O O . ASP A 1 174 ? -10.299 3.773 -5.993 1.00 96.31 174 ASP A O 1
ATOM 1342 N N . TYR A 1 175 ? -10.477 1.666 -6.731 1.00 97.25 175 TYR A N 1
ATOM 1343 C CA . TYR A 1 175 ? -9.228 1.688 -7.494 1.00 97.25 175 TYR A CA 1
ATOM 1344 C C . TYR A 1 175 ? -9.102 2.918 -8.409 1.00 97.25 175 TYR A C 1
ATOM 1346 O O . TYR A 1 175 ? -8.078 3.601 -8.371 1.00 97.25 175 TYR A O 1
ATOM 1354 N N . ASP A 1 176 ? -10.152 3.248 -9.166 1.00 97.06 176 ASP A N 1
ATOM 1355 C CA . ASP A 1 176 ? -10.140 4.400 -10.075 1.00 97.06 176 ASP A CA 1
ATOM 1356 C C . ASP A 1 176 ? -9.967 5.721 -9.312 1.00 97.06 176 ASP A C 1
ATOM 1358 O O . ASP A 1 176 ? -9.188 6.575 -9.729 1.00 97.06 176 ASP A O 1
ATOM 1362 N N . ARG A 1 177 ? -10.587 5.861 -8.131 1.00 95.38 177 ARG A N 1
ATOM 1363 C CA . ARG A 1 177 ? -10.408 7.031 -7.256 1.00 95.38 177 ARG A CA 1
ATOM 1364 C C . ARG A 1 177 ? -8.959 7.156 -6.778 1.00 95.38 177 ARG A C 1
ATOM 1366 O O 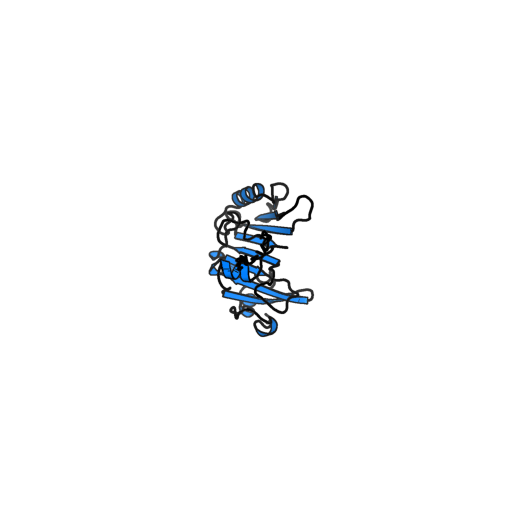. ARG A 1 177 ? -8.419 8.260 -6.755 1.00 95.38 177 ARG A O 1
ATOM 1373 N N . HIS A 1 178 ? -8.317 6.047 -6.406 1.00 95.38 178 HIS A N 1
ATOM 1374 C CA . HIS A 1 178 ? -6.900 6.035 -6.015 1.00 95.38 178 HIS A CA 1
ATOM 1375 C C . HIS A 1 178 ? -5.969 6.370 -7.183 1.00 95.38 178 HIS A C 1
ATOM 1377 O O . HIS A 1 178 ? -4.959 7.057 -7.008 1.00 95.38 178 HIS A O 1
ATOM 1383 N N . LEU A 1 179 ? -6.320 5.906 -8.380 1.00 95.31 179 LEU A N 1
ATOM 1384 C CA . LEU A 1 179 ? -5.589 6.190 -9.603 1.00 95.31 179 LEU A CA 1
ATOM 1385 C C . LEU A 1 179 ? -5.703 7.677 -9.986 1.00 95.31 179 LEU A C 1
ATOM 1387 O O . LEU A 1 179 ? -4.693 8.311 -10.278 1.00 95.31 179 LEU A O 1
ATOM 1391 N N . GLU A 1 180 ? -6.906 8.251 -9.913 1.00 95.44 180 GLU A N 1
ATOM 1392 C CA . GLU A 1 180 ? -7.174 9.676 -10.149 1.00 95.44 180 GLU A CA 1
ATOM 1393 C C . GLU A 1 180 ? -6.506 10.582 -9.112 1.00 95.44 180 GLU A C 1
ATOM 1395 O O . GLU A 1 180 ? -5.919 11.601 -9.471 1.00 95.44 180 GLU A O 1
ATOM 1400 N N . GLY A 1 181 ? -6.554 10.194 -7.834 1.00 93.44 181 GLY A N 1
ATOM 1401 C CA . GLY A 1 181 ? -5.929 10.923 -6.729 1.00 93.44 181 GLY A CA 1
ATOM 1402 C C . GLY A 1 181 ? -4.404 10.805 -6.677 1.00 93.44 181 GLY A C 1
ATOM 1403 O O . GLY A 1 181 ? -3.769 11.419 -5.819 1.00 93.44 181 GLY A O 1
ATOM 1404 N N . GLY A 1 182 ? -3.798 10.008 -7.562 1.00 93.88 182 GLY A N 1
ATOM 1405 C CA . GLY A 1 182 ? -2.355 9.803 -7.596 1.00 93.88 182 GLY A CA 1
ATOM 1406 C C . GLY A 1 182 ? -1.809 9.068 -6.372 1.00 93.88 182 GLY A C 1
ATOM 1407 O O . GLY A 1 182 ? -0.623 9.203 -6.065 1.00 93.88 182 GLY A O 1
ATOM 1408 N N . THR A 1 183 ? -2.623 8.272 -5.668 1.00 93.31 183 THR A N 1
ATOM 1409 C CA . THR A 1 183 ? -2.204 7.498 -4.483 1.00 93.31 183 THR A CA 1
ATOM 1410 C C . THR A 1 183 ? -0.927 6.705 -4.773 1.00 93.31 183 THR A C 1
ATOM 1412 O O . THR A 1 183 ? 0.054 6.768 -4.025 1.00 93.31 183 THR A O 1
ATOM 1415 N N . PHE A 1 184 ? -0.877 6.023 -5.919 1.00 94.50 184 PHE A N 1
ATOM 1416 C CA . PHE A 1 184 ? 0.261 5.182 -6.301 1.00 94.50 184 PHE A CA 1
ATOM 1417 C C . PHE A 1 184 ? 1.511 5.986 -6.691 1.00 94.50 184 PHE A C 1
ATOM 141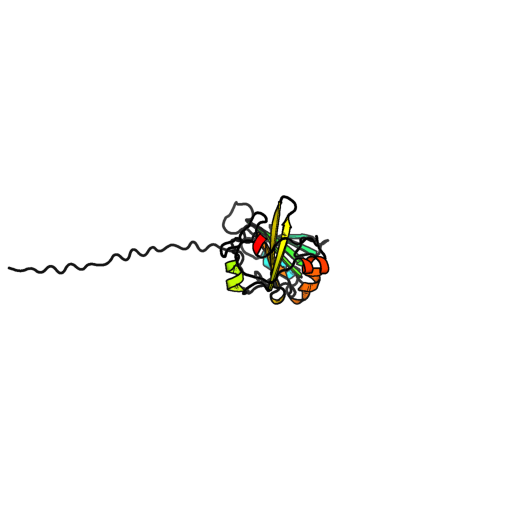9 O O . PHE A 1 184 ? 2.626 5.472 -6.635 1.00 94.50 184 PHE A O 1
ATOM 1426 N N . THR A 1 185 ? 1.364 7.276 -6.995 1.00 93.12 185 THR A N 1
ATOM 1427 C CA . THR A 1 185 ? 2.446 8.160 -7.459 1.00 93.12 185 THR A CA 1
ATOM 1428 C C . THR A 1 185 ? 2.774 9.277 -6.468 1.00 93.12 185 THR A C 1
ATOM 1430 O O . THR A 1 185 ? 3.494 10.212 -6.817 1.00 93.12 185 THR A O 1
ATOM 1433 N N . LEU A 1 186 ? 2.307 9.165 -5.214 1.00 89.62 186 LEU A N 1
ATOM 1434 C CA . LEU A 1 186 ? 2.480 10.182 -4.162 1.00 89.62 186 LEU A CA 1
ATOM 1435 C C . LEU A 1 186 ? 1.887 11.542 -4.572 1.00 89.62 186 LEU A C 1
ATOM 1437 O O . LEU A 1 186 ? 2.512 12.584 -4.381 1.00 89.62 186 LEU A O 1
ATOM 1441 N N . GLY A 1 187 ? 0.721 11.516 -5.217 1.00 91.25 187 GLY A N 1
ATOM 1442 C CA . GLY A 1 187 ? 0.007 12.695 -5.708 1.00 91.25 187 GLY A CA 1
ATOM 1443 C C . GLY A 1 187 ? 0.682 13.404 -6.885 1.00 91.25 187 GLY A C 1
ATOM 1444 O O . GLY A 1 187 ? 0.290 14.517 -7.225 1.00 91.25 187 GLY A O 1
ATOM 1445 N N . LYS A 1 188 ? 1.719 12.813 -7.501 1.00 90.38 188 LYS A N 1
ATOM 1446 C CA . LYS A 1 188 ? 2.460 13.471 -8.590 1.00 90.38 188 LYS A CA 1
ATOM 1447 C C . LYS A 1 188 ? 1.765 13.375 -9.940 1.00 90.38 188 LYS A C 1
ATOM 1449 O O . LYS A 1 188 ? 1.985 14.246 -10.776 1.00 90.38 188 LYS A O 1
ATOM 1454 N N . LEU A 1 189 ? 1.002 12.310 -10.172 1.00 93.38 189 LEU A N 1
ATOM 1455 C CA . LEU A 1 189 ? 0.346 12.036 -11.447 1.00 93.38 189 LEU A CA 1
ATOM 1456 C C . LEU A 1 189 ? -1.125 11.721 -11.223 1.00 93.38 189 LEU A C 1
ATOM 1458 O O . LEU A 1 189 ? -1.468 11.039 -10.262 1.00 93.38 189 LEU A O 1
ATOM 1462 N N . ASP A 1 190 ? -1.958 12.185 -12.149 1.00 95.06 190 ASP A N 1
ATOM 1463 C CA . ASP A 1 190 ? -3.353 11.774 -12.259 1.00 95.06 190 ASP A CA 1
ATOM 1464 C C . ASP A 1 190 ? -3.463 10.349 -12.836 1.00 95.06 190 ASP A C 1
ATOM 1466 O O . ASP A 1 190 ? -2.457 9.651 -13.042 1.00 95.06 190 ASP A O 1
ATOM 1470 N N . ALA A 1 191 ? -4.687 9.915 -13.142 1.00 96.06 191 ALA A N 1
ATOM 1471 C CA . ALA A 1 191 ? -4.908 8.581 -13.680 1.00 96.06 191 ALA A CA 1
ATOM 1472 C C . ALA A 1 191 ? -4.210 8.354 -15.029 1.00 96.06 191 ALA A C 1
ATOM 1474 O O . ALA A 1 191 ? -3.574 7.321 -15.232 1.00 96.06 191 ALA A O 1
ATOM 1475 N N . SER A 1 192 ? -4.273 9.336 -15.931 1.00 96.38 192 SER A N 1
ATOM 1476 C CA . SER A 1 192 ? -3.677 9.244 -17.268 1.00 96.38 192 SER A CA 1
ATOM 1477 C C . SER A 1 192 ? -2.151 9.160 -17.193 1.00 96.38 192 SER A C 1
ATOM 1479 O O . SER A 1 192 ? -1.533 8.300 -17.822 1.00 96.38 192 SER A O 1
ATOM 1481 N N . GLY A 1 193 ? -1.527 10.014 -16.378 1.00 94.88 193 GLY A N 1
ATOM 1482 C CA . GLY A 1 193 ? -0.088 9.989 -16.139 1.00 94.88 193 GLY A CA 1
ATOM 1483 C C . GLY A 1 193 ? 0.367 8.696 -15.470 1.00 94.88 193 GLY A C 1
ATOM 1484 O O . GLY A 1 193 ? 1.353 8.101 -15.902 1.00 94.88 193 GLY A O 1
ATOM 1485 N N . THR A 1 194 ? -0.373 8.224 -14.463 1.00 95.62 194 THR A N 1
ATOM 1486 C CA . THR A 1 194 ? -0.052 6.975 -13.760 1.00 95.62 194 THR A CA 1
ATOM 1487 C C . THR A 1 194 ? -0.114 5.782 -14.713 1.00 95.62 194 THR A C 1
ATOM 1489 O O . THR A 1 194 ? 0.833 5.002 -14.772 1.00 95.62 194 THR A O 1
ATOM 1492 N N . GLN A 1 195 ? -1.156 5.678 -15.543 1.00 95.56 195 GLN A N 1
ATOM 1493 C CA . GLN A 1 195 ? -1.303 4.578 -16.506 1.00 95.56 195 GLN A CA 1
ATOM 1494 C C . GLN A 1 195 ? -0.152 4.501 -17.518 1.00 95.56 195 GLN A C 1
ATOM 1496 O O . GLN A 1 195 ? 0.263 3.405 -17.889 1.00 95.56 195 GLN A O 1
ATOM 1501 N N . LYS A 1 196 ? 0.417 5.636 -17.946 1.00 95.31 196 LYS A N 1
ATOM 1502 C CA . LYS A 1 196 ? 1.560 5.644 -18.882 1.00 95.31 196 LYS A CA 1
ATOM 1503 C C . LYS A 1 196 ? 2.819 4.995 -18.306 1.00 95.31 196 LYS A C 1
ATOM 1505 O O . LYS A 1 196 ? 3.641 4.477 -19.069 1.00 95.31 196 LYS A O 1
ATOM 1510 N N . ILE A 1 197 ? 2.983 5.048 -16.985 1.00 94.44 197 ILE A N 1
ATOM 1511 C CA . ILE A 1 197 ? 4.162 4.543 -16.271 1.00 94.44 197 ILE A CA 1
ATOM 1512 C C . ILE A 1 197 ? 3.908 3.206 -15.560 1.00 94.44 197 ILE A C 1
ATOM 1514 O O . ILE A 1 197 ? 4.794 2.705 -14.869 1.00 94.44 197 ILE A O 1
ATOM 1518 N N . MET A 1 198 ? 2.713 2.634 -15.731 1.00 96.31 198 MET A N 1
ATOM 1519 C CA . MET A 1 198 ? 2.380 1.294 -15.269 1.00 96.31 198 MET A CA 1
ATOM 1520 C C . MET A 1 198 ? 2.889 0.242 -16.254 1.00 96.31 198 MET A C 1
ATOM 1522 O O . MET A 1 198 ? 2.766 0.374 -17.475 1.00 96.31 198 MET A O 1
ATOM 1526 N N . TYR A 1 199 ? 3.430 -0.827 -15.692 1.00 97.38 199 TYR A N 1
ATOM 1527 C CA . TYR A 1 199 ? 3.909 -2.006 -16.392 1.00 97.38 199 TYR A CA 1
ATOM 1528 C C . TYR A 1 199 ? 3.139 -3.230 -15.903 1.00 97.38 199 TYR A C 1
ATOM 1530 O O . TYR A 1 199 ? 2.827 -3.288 -14.713 1.00 97.38 199 TYR A O 1
ATOM 1538 N N . PRO A 1 200 ? 2.841 -4.215 -16.766 1.00 98.12 200 PRO A N 1
ATOM 1539 C CA . PRO A 1 200 ? 2.488 -5.540 -16.273 1.00 98.12 200 PRO A CA 1
ATOM 1540 C C . PRO A 1 200 ? 3.666 -6.113 -15.472 1.00 98.12 200 PRO A C 1
ATOM 1542 O O . PRO A 1 200 ? 4.822 -5.792 -15.748 1.00 98.12 200 PRO A O 1
ATOM 1545 N N . TRP A 1 201 ? 3.387 -6.950 -14.477 1.00 97.88 201 TRP A N 1
ATOM 1546 C CA . TRP A 1 201 ? 4.441 -7.673 -13.766 1.00 97.88 201 TRP A CA 1
ATOM 1547 C C . TRP A 1 201 ? 5.168 -8.643 -14.707 1.00 97.88 201 TRP A C 1
ATOM 1549 O O . TRP A 1 201 ? 4.542 -9.490 -15.339 1.00 97.88 201 TRP A O 1
ATOM 1559 N N . GLU A 1 202 ? 6.493 -8.522 -14.786 1.00 98.19 202 GLU A N 1
ATOM 1560 C CA . GLU A 1 202 ? 7.374 -9.393 -15.580 1.00 98.19 202 GLU A CA 1
ATOM 1561 C C . GLU A 1 202 ? 8.240 -10.315 -14.703 1.00 98.19 202 GLU A C 1
ATOM 1563 O O . GLU A 1 202 ? 9.005 -11.132 -15.217 1.00 98.19 202 GLU A O 1
ATOM 1568 N N . GLY A 1 203 ? 8.113 -10.214 -13.377 1.00 97.25 203 GLY A N 1
ATOM 1569 C CA . GLY A 1 203 ? 8.888 -10.993 -12.417 1.00 97.25 203 GLY A CA 1
ATOM 1570 C C . GLY A 1 203 ? 9.970 -10.196 -11.687 1.00 97.25 203 GLY A C 1
ATOM 1571 O O . GLY A 1 203 ? 10.054 -8.965 -11.745 1.00 97.25 203 GLY A O 1
ATOM 1572 N N . TYR A 1 204 ? 10.799 -10.951 -10.970 1.00 97.44 204 TYR A N 1
ATOM 1573 C CA . TYR A 1 204 ? 11.972 -10.470 -10.246 1.00 97.44 204 TYR A CA 1
ATOM 1574 C C . TYR A 1 204 ? 13.133 -10.145 -11.197 1.00 97.44 204 TYR A C 1
ATOM 1576 O O . TYR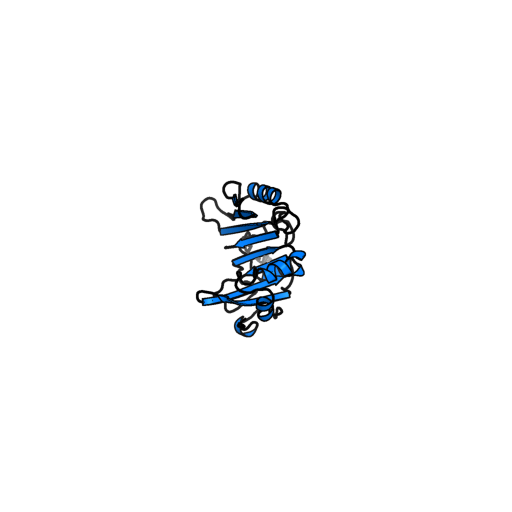 A 1 204 ? 13.316 -10.812 -12.216 1.00 97.44 204 TYR A O 1
ATOM 1584 N N . GLY A 1 205 ? 13.972 -9.171 -10.837 1.00 96.69 205 GLY A N 1
ATOM 1585 C CA . GLY A 1 205 ? 15.150 -8.805 -11.625 1.00 96.69 205 GLY A CA 1
ATOM 1586 C C . GLY A 1 205 ? 15.561 -7.343 -11.492 1.00 96.69 205 GLY A C 1
ATOM 1587 O O . GLY A 1 205 ? 15.173 -6.651 -10.549 1.00 96.69 205 GLY A O 1
ATOM 1588 N N . ASN A 1 206 ? 16.391 -6.885 -12.431 1.00 95.44 206 ASN A N 1
ATOM 1589 C CA . ASN A 1 206 ? 16.839 -5.497 -12.498 1.00 95.44 206 ASN A CA 1
ATOM 1590 C C . ASN A 1 206 ? 15.669 -4.583 -12.903 1.00 95.44 206 ASN A C 1
ATOM 1592 O O . ASN A 1 206 ? 15.096 -4.737 -13.980 1.00 95.44 206 ASN A O 1
ATOM 1596 N N . ILE A 1 207 ? 15.339 -3.617 -12.045 1.00 93.44 207 ILE A N 1
ATOM 1597 C CA . ILE A 1 207 ? 14.207 -2.701 -12.227 1.00 93.44 207 ILE A CA 1
ATOM 1598 C C . ILE A 1 207 ? 14.372 -1.857 -13.489 1.00 93.44 207 ILE A C 1
ATOM 1600 O O . ILE A 1 207 ? 13.398 -1.630 -14.191 1.00 93.44 207 ILE A O 1
ATOM 1604 N N . GLU A 1 208 ? 15.582 -1.393 -13.803 1.00 91.88 208 GLU A N 1
ATOM 1605 C CA . GLU A 1 208 ? 15.809 -0.536 -14.974 1.00 91.88 208 GLU A CA 1
ATOM 1606 C C . GLU A 1 208 ? 15.695 -1.310 -16.294 1.00 91.88 208 GLU A C 1
ATOM 1608 O O . GLU A 1 208 ? 15.383 -0.716 -17.324 1.00 91.88 208 GLU A O 1
ATOM 1613 N N . GLU A 1 209 ? 15.933 -2.623 -16.261 1.00 94.88 209 GLU A N 1
ATOM 1614 C CA . GLU A 1 209 ? 15.814 -3.502 -17.427 1.00 94.88 209 GLU A CA 1
ATOM 1615 C C . GLU A 1 209 ? 14.363 -3.940 -17.652 1.00 94.88 209 GLU A C 1
ATOM 1617 O O . GLU A 1 209 ? 13.870 -3.846 -18.775 1.00 94.88 209 GLU A O 1
ATOM 1622 N N . LEU A 1 210 ? 13.679 -4.383 -16.591 1.00 95.62 210 LEU A N 1
ATOM 1623 C CA . LEU A 1 210 ? 12.299 -4.880 -16.659 1.00 95.62 210 LEU A CA 1
ATOM 1624 C C . LEU A 1 210 ? 11.264 -3.745 -16.700 1.00 95.62 210 LEU A C 1
ATOM 1626 O O . LEU A 1 210 ? 10.256 -3.826 -17.395 1.00 95.62 210 LEU A O 1
ATOM 1630 N N . TYR A 1 211 ? 11.514 -2.662 -15.963 1.00 94.69 211 TYR A N 1
ATOM 1631 C CA . TYR A 1 211 ? 10.560 -1.575 -15.725 1.00 94.69 211 TYR A CA 1
ATOM 1632 C C . TYR A 1 211 ? 11.243 -0.204 -15.885 1.00 94.69 211 TYR A C 1
ATOM 1634 O O . TYR A 1 211 ? 11.325 0.576 -14.923 1.00 94.69 211 TYR A O 1
ATOM 1642 N N . PRO A 1 212 ? 11.766 0.116 -17.086 1.00 91.75 212 PRO A N 1
ATOM 1643 C CA . PRO A 1 212 ? 12.548 1.328 -17.305 1.00 91.75 212 PRO A CA 1
ATOM 1644 C C . PRO A 1 212 ? 11.738 2.581 -16.926 1.00 91.75 212 PRO A C 1
ATOM 1646 O O . PRO A 1 212 ? 10.568 2.688 -17.298 1.00 91.75 212 PRO A O 1
ATOM 1649 N N . PRO A 1 213 ? 12.308 3.566 -16.212 1.00 83.31 213 PRO A N 1
ATOM 1650 C CA . PRO A 1 213 ? 11.565 4.765 -15.842 1.00 83.31 213 PRO A CA 1
ATOM 1651 C C . PRO A 1 213 ? 10.996 5.475 -17.077 1.00 83.31 213 PRO A C 1
ATOM 1653 O O . PRO A 1 213 ? 11.731 5.837 -17.999 1.00 83.31 213 PRO A O 1
ATOM 1656 N N . ARG A 1 214 ? 9.679 5.694 -17.095 1.00 84.69 214 ARG A N 1
ATOM 1657 C CA . ARG A 1 214 ? 9.013 6.517 -18.112 1.00 84.69 214 ARG A CA 1
ATOM 1658 C C . ARG A 1 214 ? 8.795 7.914 -17.558 1.00 84.69 214 ARG A C 1
ATOM 1660 O O . ARG A 1 214 ? 8.385 8.078 -16.411 1.00 84.69 214 ARG A O 1
ATOM 1667 N N . LEU A 1 215 ? 9.065 8.919 -18.386 1.00 73.56 215 LEU A N 1
ATOM 1668 C CA . LEU A 1 215 ? 8.610 10.270 -18.093 1.00 73.56 215 LEU A CA 1
ATOM 1669 C C . LEU A 1 215 ? 7.108 10.358 -18.433 1.00 73.56 215 LEU A C 1
ATOM 1671 O O . LEU A 1 215 ? 6.711 9.831 -19.477 1.00 73.56 215 LEU A O 1
ATOM 1675 N N . PRO A 1 216 ? 6.287 10.950 -17.551 1.00 64.25 216 PRO A N 1
ATOM 1676 C CA . PRO A 1 216 ? 4.843 11.106 -17.753 1.00 64.25 216 PRO A CA 1
ATOM 1677 C C . PRO A 1 216 ? 4.470 12.000 -18.952 1.00 64.25 216 PRO A C 1
ATOM 1679 O O . PRO A 1 216 ? 5.263 12.913 -19.278 1.00 64.25 216 PRO A O 1
#

Radius of gyration: 22.3 Å; chains: 1; bounding box: 57×86×45 Å